Protein AF-A0A7C3K0G7-F1 (afdb_monomer)

Secondary structure (DSSP, 8-state):
-----S---SS--S-HHHHHHHHHHHIIIIIHHHHHHHHHHHHHHHHHT-SS-TT--HHHHHHHHHHHHHTS-------EEEEEEETTEEEEEEEETTEEE---GGGEEEEEEE-TT--EE--EEEEETTEEEEE-SS--SEEEEEEEEEEEEEETTEEESS-GGGSSSEEEEEEEEEEEEEESS--GGGGS--TT-SEEEEESS-GGG--TT-EEEEEEEETTEE--SPEEEETTTEEEEE--TTSEEEEEP-TT--EEEEEEEEE-SS-TT-SEEEEEEEEEE----

Nearest PDB structures (foldseek):
  3pdd-assembly1_A  TM=2.620E-01  e=1.311E-02  Acetivibrio thermocellus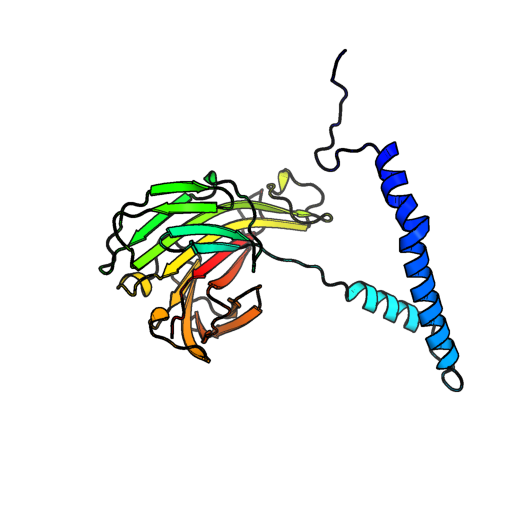 ATCC 27405
  2ens-assembly1_A  TM=5.595E-01  e=7.625E-01  Homo sapiens
  4aw4-assembly3_C  TM=4.163E-01  e=1.639E-01  Listeria monocytogenes EGD-e
  4ybh-assembly1_A  TM=3.565E-01  e=2.543E-01  Homo sapiens
  7pv8-assembly1_A  TM=3.695E-01  e=4.403E-01  Listeria monocytogenes EGD-e

Sequence (289 aa):
LHPDGPESSSYFPFPFQIAIPAVMIPHLTAVGLLEAAVTVFVLLLLFKSQHAITHLSKYTALTLMVILLMLLPSSLFAHDFWIEKMGSHFMVVYGHGSQRLEFDSSKLKMLKAFDLEGREMRVVSEKRAGGVLLKTEASPSLFFVAVDDGYWSKTIYGWRNLPKRKATRVVEAIRSYYYSKAILLWGDICQRPLSEAQLEIVPLENPIKMRPGEVLPVRVLYQGTPLSGVEVEAGDHEKVAVTDKEGIARVKLSKAHPVLSVKHKEPIRNDPDADFLATTSTLTFEVTK

Structure (mmCIF, N/CA/C/O backbone):
data_AF-A0A7C3K0G7-F1
#
_entry.id   AF-A0A7C3K0G7-F1
#
loop_
_atom_site.group_PDB
_atom_site.id
_atom_site.type_symbol
_atom_site.label_atom_id
_atom_site.label_alt_id
_atom_site.label_comp_id
_atom_site.label_asym_id
_atom_site.label_entity_id
_atom_site.label_seq_id
_atom_site.pdbx_PDB_ins_code
_atom_site.Cartn_x
_atom_site.Cartn_y
_atom_site.Cartn_z
_atom_site.occupancy
_atom_site.B_iso_or_equiv
_atom_site.auth_seq_id
_atom_site.auth_comp_id
_atom_site.auth_asym_id
_atom_site.auth_atom_id
_atom_site.pdbx_PDB_model_num
ATOM 1 N N . LEU A 1 1 ? 29.274 28.422 -28.918 1.00 34.84 1 LEU A N 1
ATOM 2 C CA . LEU A 1 1 ? 29.744 27.716 -30.130 1.00 34.84 1 LEU A CA 1
ATOM 3 C C . LEU A 1 1 ? 29.394 26.246 -29.944 1.00 34.84 1 LEU A C 1
ATOM 5 O O . LEU A 1 1 ? 29.892 25.651 -29.005 1.00 34.84 1 LEU A O 1
ATOM 9 N N . HIS A 1 2 ? 28.410 25.801 -30.727 1.00 29.50 2 HIS A N 1
ATOM 10 C CA . HIS A 1 2 ? 27.705 24.510 -30.788 1.00 29.50 2 HIS A CA 1
ATOM 11 C C . HIS A 1 2 ? 27.816 23.472 -29.645 1.00 29.50 2 HIS A C 1
ATOM 13 O O . HIS A 1 2 ? 28.872 22.872 -29.461 1.00 29.50 2 HIS A O 1
ATOM 19 N N . PRO A 1 3 ? 26.683 23.165 -28.978 1.00 43.91 3 PRO A N 1
ATOM 20 C CA . PRO A 1 3 ? 26.472 21.941 -28.220 1.00 43.91 3 PRO A CA 1
ATOM 21 C C . PRO A 1 3 ? 25.815 20.907 -29.142 1.00 43.91 3 PRO A C 1
ATOM 23 O O . PRO A 1 3 ? 24.658 21.087 -29.479 1.00 43.91 3 PRO A O 1
ATOM 26 N N . ASP A 1 4 ? 26.545 19.896 -29.607 1.00 55.59 4 ASP A N 1
ATOM 27 C CA . ASP A 1 4 ? 25.983 18.610 -30.053 1.00 55.59 4 ASP A CA 1
ATOM 28 C C . ASP A 1 4 ? 27.134 17.647 -30.385 1.00 55.59 4 ASP A C 1
ATOM 30 O O . ASP A 1 4 ? 27.886 17.835 -31.341 1.00 55.59 4 ASP A O 1
ATOM 34 N N . GLY A 1 5 ? 27.272 16.609 -29.562 1.00 35.62 5 GLY A N 1
ATOM 35 C CA . GLY A 1 5 ? 28.100 15.427 -29.786 1.00 35.62 5 GLY A CA 1
ATOM 36 C C . GLY A 1 5 ? 27.397 14.235 -29.120 1.00 35.62 5 GLY A C 1
ATOM 37 O O . GLY A 1 5 ? 26.824 14.416 -28.043 1.00 35.62 5 GLY A O 1
ATOM 38 N N . PRO A 1 6 ? 27.343 13.057 -29.765 1.00 49.59 6 PRO A N 1
ATOM 39 C CA . PRO A 1 6 ? 26.439 11.981 -29.381 1.00 49.59 6 PRO A CA 1
ATOM 40 C C . PRO A 1 6 ? 26.916 11.295 -28.096 1.00 49.59 6 PRO A C 1
ATOM 42 O O . PRO A 1 6 ? 28.114 11.176 -27.865 1.00 49.59 6 PRO A O 1
ATOM 45 N N . GLU A 1 7 ? 25.953 10.808 -27.311 1.00 48.38 7 GLU A N 1
ATOM 46 C CA . GLU A 1 7 ? 26.106 10.099 -26.028 1.00 48.38 7 GLU A CA 1
ATOM 47 C C . GLU A 1 7 ? 26.184 10.973 -24.764 1.00 48.38 7 GLU A C 1
ATOM 49 O O . GLU A 1 7 ? 27.082 10.847 -23.931 1.00 48.38 7 GLU A O 1
ATOM 54 N N . SER A 1 8 ? 25.149 11.779 -24.511 1.00 46.19 8 SER A N 1
ATOM 55 C CA . SER A 1 8 ? 24.786 12.065 -23.119 1.00 46.19 8 SER A CA 1
ATOM 56 C C . SER A 1 8 ? 24.230 10.780 -22.489 1.00 46.19 8 SER A C 1
ATOM 58 O O . SER A 1 8 ? 23.057 10.434 -22.631 1.00 46.19 8 SER A O 1
ATOM 60 N N . SER A 1 9 ? 25.097 10.011 -21.822 1.00 48.09 9 SER A N 1
ATOM 61 C CA . SER A 1 9 ? 24.667 8.832 -21.067 1.00 48.09 9 SER A CA 1
ATOM 62 C C . SER A 1 9 ? 23.622 9.264 -20.033 1.00 48.09 9 SER A C 1
ATOM 64 O O . SER A 1 9 ? 23.891 10.090 -19.161 1.00 48.09 9 SER A O 1
ATOM 66 N N . SER A 1 10 ? 22.418 8.694 -20.105 1.00 54.88 10 SER A N 1
ATOM 67 C CA . SER A 1 10 ? 21.333 8.963 -19.149 1.00 54.88 10 SER A CA 1
ATOM 68 C C . SER A 1 10 ? 21.600 8.384 -17.747 1.00 54.88 10 SER A C 1
ATOM 70 O O . SER A 1 10 ? 20.710 8.399 -16.902 1.00 54.88 10 SER A O 1
ATOM 72 N N . TYR A 1 11 ? 22.796 7.833 -17.504 1.00 56.09 11 TYR A N 1
ATOM 73 C CA . TYR A 1 11 ? 23.141 7.079 -16.297 1.00 56.09 11 TYR A CA 1
ATOM 74 C C . TYR A 1 11 ? 24.202 7.765 -15.431 1.00 56.09 11 TYR A C 1
ATOM 76 O O . TYR A 1 11 ? 24.065 7.774 -14.211 1.00 56.09 11 TYR A O 1
ATOM 84 N N . PHE A 1 12 ? 25.248 8.342 -16.031 1.00 60.00 12 PHE A N 1
ATOM 85 C CA . PHE A 1 12 ? 26.284 9.082 -15.307 1.00 60.00 12 PHE A CA 1
ATOM 86 C C . PHE A 1 12 ? 26.763 10.270 -16.155 1.00 60.00 12 PHE A C 1
ATOM 88 O O . PHE A 1 12 ? 27.171 10.054 -17.300 1.00 60.00 12 PHE A O 1
ATOM 95 N N . PRO A 1 13 ? 26.701 11.512 -15.637 1.00 74.50 13 PRO A N 1
ATOM 96 C CA . PRO A 1 13 ? 26.898 12.716 -16.445 1.00 74.50 13 PRO A CA 1
ATOM 97 C C . PRO A 1 13 ? 28.375 13.075 -16.674 1.00 74.50 13 PRO A C 1
ATOM 99 O O . PRO A 1 13 ? 28.655 14.057 -17.356 1.00 74.50 13 PRO A O 1
ATOM 102 N N . PHE A 1 14 ? 29.323 12.318 -16.105 1.00 76.56 14 PHE A N 1
ATOM 103 C CA . PHE A 1 14 ? 30.751 12.631 -16.184 1.00 76.56 14 PHE A CA 1
ATOM 104 C C . PHE A 1 14 ? 31.513 11.647 -17.088 1.00 76.56 14 PHE A C 1
ATOM 106 O O . PHE A 1 14 ? 31.354 10.433 -16.932 1.00 76.56 14 PHE A O 1
ATOM 113 N N . PRO A 1 15 ? 32.386 12.134 -17.991 1.00 80.12 15 PRO A N 1
ATOM 114 C CA . PRO A 1 15 ? 33.234 11.285 -18.825 1.00 80.12 15 PRO A CA 1
ATOM 115 C C . PRO A 1 15 ? 34.256 10.500 -17.986 1.00 80.12 15 PRO A C 1
ATOM 117 O O . PRO A 1 15 ? 34.615 10.902 -16.877 1.00 80.12 15 PRO A O 1
ATOM 120 N N . PHE A 1 16 ? 34.796 9.408 -18.542 1.00 76.56 16 PHE A N 1
ATOM 121 C CA . PHE A 1 16 ? 35.778 8.541 -17.865 1.00 76.56 16 PHE A CA 1
ATOM 122 C C . PHE A 1 16 ? 36.997 9.288 -17.315 1.00 76.56 16 PHE A C 1
ATOM 124 O O . PHE A 1 16 ? 37.517 8.929 -16.263 1.00 76.56 16 PHE A O 1
ATOM 131 N N . GLN A 1 17 ? 37.411 10.361 -17.987 1.00 81.12 17 GLN A N 1
ATOM 132 C CA . GLN A 1 17 ? 38.515 11.228 -17.565 1.00 81.12 17 GLN A CA 1
ATOM 133 C C . GLN A 1 17 ? 38.269 11.892 -16.198 1.00 81.12 17 GLN A C 1
ATOM 135 O O . GLN A 1 17 ? 39.225 12.220 -15.506 1.00 81.12 17 GLN A O 1
ATOM 140 N N . ILE A 1 18 ? 37.005 12.059 -15.797 1.00 76.38 18 ILE A N 1
ATOM 141 C CA . ILE A 1 18 ? 36.596 12.599 -14.492 1.00 76.38 18 ILE A CA 1
ATOM 142 C C . ILE A 1 18 ? 36.236 11.459 -13.534 1.00 76.38 18 ILE A C 1
ATOM 144 O O . ILE A 1 18 ? 36.654 11.464 -12.377 1.00 76.38 18 ILE A O 1
ATOM 148 N N . ALA A 1 19 ? 35.497 10.455 -14.017 1.00 80.38 19 ALA A N 1
ATOM 149 C CA . ALA A 1 19 ? 35.028 9.344 -13.192 1.00 80.38 19 ALA A CA 1
ATOM 150 C C . ALA A 1 19 ? 36.178 8.490 -12.633 1.00 80.38 19 ALA A C 1
ATOM 152 O O . ALA A 1 19 ? 36.159 8.125 -11.460 1.00 80.38 19 ALA A O 1
ATOM 153 N N . ILE A 1 20 ? 37.197 8.192 -13.450 1.00 80.88 20 ILE A N 1
ATOM 154 C CA . ILE A 1 20 ? 38.303 7.318 -13.045 1.00 80.88 20 ILE A CA 1
ATOM 155 C C . ILE A 1 20 ? 39.119 7.956 -11.912 1.00 80.88 20 ILE A C 1
ATOM 157 O O . ILE A 1 20 ? 39.243 7.309 -10.875 1.00 80.88 20 ILE A O 1
ATOM 161 N N . PRO A 1 21 ? 39.618 9.205 -12.005 1.00 79.19 21 PRO A N 1
ATOM 162 C CA . PRO A 1 21 ? 40.308 9.827 -10.876 1.00 79.19 21 PRO A CA 1
ATOM 163 C C . PRO A 1 21 ? 39.415 9.978 -9.638 1.00 79.19 21 PRO A C 1
ATOM 165 O O . PRO A 1 21 ? 39.869 9.702 -8.530 1.00 79.19 21 PRO A O 1
ATOM 168 N N . ALA A 1 22 ? 38.142 10.356 -9.816 1.00 71.50 22 ALA A N 1
ATOM 169 C CA . ALA A 1 22 ? 37.204 10.552 -8.709 1.00 71.50 22 ALA A CA 1
ATOM 170 C C . ALA A 1 22 ? 36.924 9.264 -7.917 1.00 71.50 22 ALA A C 1
ATOM 172 O O . ALA A 1 22 ? 36.715 9.327 -6.709 1.00 71.50 22 ALA A O 1
ATOM 173 N N . VAL A 1 23 ? 36.951 8.100 -8.574 1.00 79.88 23 VAL A N 1
ATOM 174 C CA . VAL A 1 23 ? 36.819 6.798 -7.907 1.00 79.88 23 VAL A CA 1
ATOM 175 C C . VAL A 1 23 ? 38.174 6.304 -7.399 1.00 79.88 23 VAL A C 1
ATOM 177 O O . VAL A 1 23 ? 38.280 5.884 -6.250 1.00 79.88 23 VAL A O 1
ATOM 180 N N . MET A 1 24 ? 39.227 6.374 -8.212 1.00 80.06 24 MET A N 1
ATOM 181 C CA . MET A 1 24 ? 40.519 5.764 -7.887 1.00 80.06 24 MET A CA 1
ATOM 182 C C . MET A 1 24 ? 41.279 6.504 -6.786 1.00 80.06 24 MET A C 1
ATOM 184 O O . MET A 1 24 ? 41.920 5.850 -5.973 1.00 80.06 24 MET A O 1
ATOM 188 N N . ILE A 1 25 ? 41.207 7.837 -6.704 1.00 74.38 25 ILE A N 1
ATOM 189 C CA . ILE A 1 25 ? 41.953 8.603 -5.691 1.00 74.38 25 ILE A CA 1
ATOM 190 C C . ILE A 1 25 ? 41.480 8.261 -4.266 1.00 74.38 25 ILE A C 1
ATOM 192 O O . ILE A 1 25 ? 42.334 7.914 -3.449 1.00 74.38 25 ILE A O 1
ATOM 196 N N . PRO A 1 26 ? 40.171 8.265 -3.933 1.00 69.50 26 PRO A N 1
ATOM 197 C CA . PRO A 1 26 ? 39.706 7.814 -2.618 1.00 69.50 26 PRO A CA 1
ATOM 198 C C . PRO A 1 26 ? 40.063 6.355 -2.302 1.00 69.50 26 PRO A C 1
ATOM 200 O O . PRO A 1 26 ? 40.413 6.053 -1.161 1.00 69.50 26 PRO A O 1
ATOM 203 N N . HIS A 1 27 ? 40.018 5.458 -3.297 1.00 67.88 27 HIS A N 1
ATOM 204 C CA . HIS A 1 27 ? 40.346 4.036 -3.120 1.00 67.88 27 HIS A CA 1
ATOM 205 C C . HIS A 1 27 ? 41.843 3.783 -2.938 1.00 67.88 27 HIS A C 1
ATOM 207 O O . HIS A 1 27 ? 42.219 2.939 -2.137 1.00 67.88 27 HIS A O 1
ATOM 213 N N . LEU A 1 28 ? 42.708 4.549 -3.600 1.00 69.50 28 LEU A N 1
ATOM 214 C CA . LEU A 1 28 ? 44.162 4.458 -3.439 1.00 69.50 28 LEU A CA 1
ATOM 215 C C . LEU A 1 28 ? 44.687 5.221 -2.214 1.00 69.50 28 LEU A C 1
ATOM 217 O O . LEU A 1 28 ? 45.868 5.116 -1.895 1.00 69.50 28 LEU A O 1
ATOM 221 N N . THR A 1 29 ? 43.835 5.994 -1.536 1.00 76.19 29 THR A N 1
ATOM 222 C CA . THR A 1 29 ? 44.200 6.764 -0.342 1.00 76.19 29 THR A CA 1
ATOM 223 C C . THR A 1 29 ? 43.422 6.278 0.876 1.00 76.19 29 THR A C 1
ATOM 225 O O . THR A 1 29 ? 43.853 5.338 1.532 1.00 76.19 29 THR A O 1
ATOM 228 N N . ALA A 1 30 ? 42.279 6.884 1.192 1.00 66.75 30 ALA A N 1
ATOM 229 C CA . ALA A 1 30 ? 41.568 6.679 2.451 1.00 66.75 30 ALA A CA 1
ATOM 230 C C . ALA A 1 30 ? 40.882 5.308 2.553 1.00 66.75 30 ALA A C 1
ATOM 232 O O . ALA A 1 30 ? 41.026 4.629 3.568 1.00 66.75 30 ALA A O 1
ATOM 233 N N . VAL A 1 31 ? 40.153 4.889 1.513 1.00 72.25 31 VAL A N 1
ATOM 234 C CA . VAL A 1 31 ? 39.394 3.627 1.542 1.00 72.25 31 VAL A CA 1
ATOM 235 C C . VAL A 1 31 ? 40.349 2.434 1.490 1.00 72.25 31 VAL A C 1
ATOM 237 O O . VAL A 1 31 ? 40.216 1.526 2.303 1.00 72.25 31 VAL A O 1
ATOM 240 N N . GLY A 1 32 ? 41.373 2.477 0.633 1.00 71.12 32 GLY A N 1
ATOM 241 C CA . GLY A 1 32 ? 42.398 1.432 0.574 1.00 71.12 32 GLY A CA 1
ATOM 242 C C . GLY A 1 32 ? 43.248 1.343 1.842 1.00 71.12 32 GLY A C 1
ATOM 243 O O . GLY A 1 32 ? 43.581 0.241 2.269 1.00 71.12 32 GLY A O 1
ATOM 244 N N . LEU A 1 33 ? 43.559 2.470 2.502 1.00 69.62 33 LEU A N 1
ATOM 245 C CA . LEU A 1 33 ? 44.230 2.456 3.811 1.00 69.62 33 LEU A CA 1
ATOM 246 C C . LEU A 1 33 ? 43.360 1.822 4.893 1.00 69.62 33 LEU A C 1
ATOM 248 O O . LEU A 1 33 ? 43.868 1.039 5.693 1.00 69.62 33 LEU A O 1
ATOM 252 N N . LEU A 1 34 ? 42.066 2.144 4.922 1.00 71.94 34 LEU A N 1
ATOM 253 C CA . LEU A 1 34 ? 41.126 1.539 5.862 1.00 71.94 34 LEU A CA 1
ATOM 254 C C . LEU A 1 34 ? 41.012 0.029 5.624 1.00 71.94 34 LEU A C 1
ATOM 256 O O . LEU A 1 34 ? 41.096 -0.750 6.570 1.00 71.94 34 LEU A O 1
ATOM 260 N N . GLU A 1 35 ? 40.884 -0.389 4.366 1.00 72.62 35 GLU A N 1
ATOM 261 C CA . GLU A 1 35 ? 40.820 -1.796 3.973 1.00 72.62 35 GLU A CA 1
ATOM 262 C C . GLU A 1 35 ? 42.110 -2.549 4.340 1.00 72.62 35 GLU A C 1
ATOM 264 O O . GLU A 1 35 ? 42.059 -3.631 4.933 1.00 72.62 35 GLU A O 1
ATOM 269 N N . ALA A 1 36 ? 43.278 -1.946 4.098 1.00 68.06 36 ALA A N 1
ATOM 270 C CA . ALA A 1 36 ? 44.567 -2.491 4.512 1.00 68.06 36 ALA A CA 1
ATOM 271 C C . ALA A 1 36 ? 44.698 -2.570 6.042 1.00 68.06 36 ALA A C 1
ATOM 273 O O . ALA A 1 36 ? 45.177 -3.575 6.563 1.00 68.06 36 ALA A O 1
ATOM 274 N N . ALA A 1 37 ? 44.237 -1.557 6.780 1.00 68.06 37 ALA A N 1
ATOM 275 C CA . ALA A 1 37 ? 44.270 -1.541 8.241 1.00 68.06 37 ALA A CA 1
ATOM 276 C C . ALA A 1 37 ? 43.367 -2.623 8.847 1.00 68.06 37 ALA A C 1
ATOM 278 O O . ALA A 1 37 ? 43.791 -3.326 9.764 1.00 68.06 37 ALA A O 1
ATOM 279 N N . VAL A 1 38 ? 42.159 -2.810 8.306 1.00 75.81 38 VAL A N 1
ATOM 280 C CA . VAL A 1 38 ? 41.261 -3.911 8.689 1.00 75.81 38 VAL A CA 1
ATOM 281 C C . VAL A 1 38 ? 41.909 -5.256 8.364 1.00 75.81 38 VAL A C 1
ATOM 283 O O . VAL A 1 38 ? 41.920 -6.147 9.211 1.00 75.81 38 VAL A O 1
ATOM 286 N N . THR A 1 39 ? 42.527 -5.387 7.188 1.00 72.69 39 THR A N 1
ATOM 287 C CA . THR A 1 39 ? 43.249 -6.603 6.784 1.00 72.69 39 THR A CA 1
ATOM 288 C C . THR A 1 39 ? 44.384 -6.931 7.757 1.00 72.69 39 THR A C 1
ATOM 290 O O . THR A 1 39 ? 44.478 -8.055 8.245 1.00 72.69 39 THR A O 1
ATOM 293 N N . VAL A 1 40 ? 45.220 -5.949 8.104 1.00 67.75 40 VAL A N 1
ATOM 294 C CA . VAL A 1 40 ? 46.323 -6.113 9.063 1.00 67.75 40 VAL A CA 1
ATOM 295 C C . VAL A 1 40 ? 45.801 -6.417 10.467 1.00 67.75 40 VAL A C 1
ATOM 297 O O . VAL A 1 40 ? 46.337 -7.300 11.129 1.00 67.75 40 VAL A O 1
ATOM 300 N N . PHE A 1 41 ? 44.742 -5.748 10.922 1.00 71.44 41 PHE A N 1
ATOM 301 C CA . PHE A 1 41 ? 44.116 -6.012 12.219 1.00 71.44 41 PHE A CA 1
ATOM 302 C C . PHE A 1 41 ? 43.595 -7.451 12.318 1.00 71.44 41 PHE A C 1
ATOM 304 O O . PHE A 1 41 ? 43.856 -8.141 13.304 1.00 71.44 41 PHE A O 1
ATOM 311 N N . VAL A 1 42 ? 42.928 -7.937 11.269 1.00 69.25 42 VAL A N 1
ATOM 312 C CA . VAL A 1 42 ? 42.468 -9.327 11.178 1.00 69.25 42 VAL A CA 1
ATOM 313 C C . VAL A 1 42 ? 43.655 -10.292 11.168 1.00 69.25 42 VAL A C 1
ATOM 315 O O . VAL A 1 42 ? 43.646 -11.264 11.920 1.00 69.25 42 VAL A O 1
ATOM 318 N N . LEU A 1 43 ? 44.711 -10.013 10.395 1.00 63.06 43 LEU A N 1
ATOM 319 C CA . LEU A 1 43 ? 45.933 -10.825 10.394 1.00 63.06 43 LEU A CA 1
ATOM 320 C C . LEU A 1 43 ? 46.589 -10.873 11.782 1.00 63.06 43 LEU A C 1
ATOM 322 O O . LEU A 1 43 ? 46.981 -11.943 12.234 1.00 63.06 43 LEU A O 1
ATOM 326 N N . LEU A 1 44 ? 46.663 -9.748 12.494 1.00 64.06 44 LEU A N 1
ATOM 327 C CA . LEU A 1 44 ? 47.214 -9.681 13.850 1.00 64.06 44 LEU A CA 1
ATOM 328 C C . LEU A 1 44 ? 46.365 -10.454 14.865 1.00 64.06 44 LEU A C 1
ATOM 330 O O . LEU A 1 44 ? 46.927 -11.108 15.743 1.00 64.06 44 LEU A O 1
ATOM 334 N N . LEU A 1 45 ? 45.035 -10.429 14.744 1.00 62.41 45 LEU A N 1
ATOM 335 C CA . LEU A 1 45 ? 44.151 -11.271 15.555 1.00 62.41 45 LEU A CA 1
ATOM 336 C C . LEU A 1 45 ? 44.368 -12.760 15.267 1.00 62.41 45 LEU A C 1
ATOM 338 O O . LEU A 1 45 ? 44.442 -13.552 16.206 1.00 62.41 45 LEU A O 1
ATOM 342 N N . LEU A 1 46 ? 44.540 -13.134 13.996 1.00 55.09 46 LEU A N 1
ATOM 343 C CA . LEU A 1 46 ? 44.865 -14.505 13.599 1.00 55.09 46 LEU A CA 1
ATOM 344 C C . LEU A 1 46 ? 46.221 -14.953 14.165 1.00 55.09 46 LEU A C 1
ATOM 346 O O . LEU A 1 46 ? 46.306 -16.036 14.738 1.00 55.09 46 LEU A O 1
ATOM 350 N N . PHE A 1 47 ? 47.254 -14.108 14.090 1.00 59.00 47 PHE A N 1
ATOM 351 C CA . PHE A 1 47 ? 48.579 -14.411 14.641 1.00 59.00 47 PHE A CA 1
ATOM 352 C C . PHE A 1 47 ? 48.579 -14.483 16.173 1.00 59.00 47 PHE A C 1
ATOM 354 O O . PHE A 1 47 ? 49.167 -15.396 16.747 1.00 59.00 47 PHE A O 1
ATOM 361 N N . LYS A 1 48 ? 47.881 -13.568 16.858 1.00 58.00 48 LYS A N 1
ATOM 362 C CA . LYS A 1 48 ? 47.769 -13.559 18.328 1.00 58.00 48 LYS A CA 1
ATOM 363 C C . LYS A 1 48 ? 46.935 -14.731 18.861 1.00 58.00 48 LYS A C 1
ATOM 365 O O . LYS A 1 48 ? 47.156 -15.183 19.980 1.00 58.00 48 LYS A O 1
ATOM 370 N N . SER A 1 49 ? 46.002 -15.241 18.060 1.00 55.28 49 SER A N 1
ATOM 371 C CA . SER A 1 49 ? 45.185 -16.422 18.361 1.00 55.28 49 SER A CA 1
ATOM 372 C C . SER A 1 49 ? 45.933 -17.754 18.166 1.00 55.28 49 SER A C 1
ATOM 374 O O . SER A 1 49 ? 45.378 -18.809 18.485 1.00 55.28 49 SER A O 1
ATOM 376 N N . GLN A 1 50 ? 47.167 -17.752 17.647 1.00 52.25 50 GLN A N 1
ATOM 377 C CA . GLN A 1 50 ? 47.905 -18.968 17.303 1.00 52.25 50 GLN A CA 1
ATOM 378 C C . GLN A 1 50 ? 49.113 -19.218 18.215 1.00 52.25 50 GLN A C 1
ATOM 380 O O . GLN A 1 50 ? 50.256 -18.967 17.852 1.00 52.25 50 GLN A O 1
ATOM 385 N N . HIS A 1 51 ? 48.854 -19.869 19.352 1.00 52.75 51 HIS A N 1
ATOM 386 C CA . HIS A 1 51 ? 49.775 -20.891 19.869 1.00 52.75 51 HIS A CA 1
ATOM 387 C C . HIS A 1 51 ? 49.211 -22.325 19.769 1.00 52.75 51 HIS A C 1
ATOM 389 O O . HIS A 1 51 ? 49.901 -23.258 20.162 1.00 52.75 51 HIS A O 1
ATOM 395 N N . ALA A 1 52 ? 48.005 -22.544 19.214 1.00 50.62 52 ALA A N 1
ATOM 396 C CA . ALA A 1 52 ? 47.400 -23.888 19.212 1.00 50.62 52 ALA A CA 1
ATOM 397 C C . ALA A 1 52 ? 46.463 -24.257 18.038 1.00 50.62 52 ALA A C 1
ATOM 399 O O . ALA A 1 52 ? 45.758 -25.255 18.143 1.00 50.62 52 ALA A O 1
ATOM 400 N N . ILE A 1 53 ? 46.418 -23.524 16.915 1.00 48.47 53 ILE A N 1
ATOM 401 C CA . ILE A 1 53 ? 45.503 -23.880 15.804 1.00 48.47 53 ILE A CA 1
ATOM 402 C C . ILE A 1 53 ? 46.251 -23.980 14.471 1.00 48.47 53 ILE A C 1
ATOM 404 O O . ILE A 1 53 ? 46.108 -23.154 13.571 1.00 48.47 53 ILE A O 1
ATOM 408 N N . THR A 1 54 ? 47.050 -25.035 14.334 1.00 49.06 54 THR A N 1
ATOM 409 C CA . THR A 1 54 ? 47.528 -25.546 13.045 1.00 49.06 54 THR A CA 1
ATOM 410 C C . THR A 1 54 ? 46.465 -26.478 12.465 1.00 49.06 54 THR A C 1
ATOM 412 O O . THR A 1 54 ? 46.538 -27.667 12.728 1.00 49.06 54 THR A O 1
ATOM 415 N N . HIS A 1 55 ? 45.451 -25.961 11.755 1.00 51.47 55 HIS A N 1
ATOM 416 C CA . HIS A 1 55 ? 44.697 -26.706 10.714 1.00 51.47 55 HIS A CA 1
ATOM 417 C C . HIS A 1 55 ? 43.589 -25.902 9.995 1.00 51.47 55 HIS A C 1
ATOM 419 O O . HIS A 1 55 ? 42.707 -26.490 9.368 1.00 51.47 55 HIS A O 1
ATOM 425 N N . LEU A 1 56 ? 43.612 -24.564 10.000 1.00 52.28 56 LEU A N 1
ATOM 426 C CA . LEU A 1 56 ? 42.671 -23.803 9.170 1.00 52.28 56 LEU A CA 1
ATOM 427 C C . LEU A 1 56 ? 43.172 -23.789 7.712 1.00 52.28 56 LEU A C 1
ATOM 429 O O . LEU A 1 56 ? 44.071 -23.035 7.348 1.00 52.28 56 LEU A O 1
ATOM 433 N N . SER A 1 57 ? 42.643 -24.694 6.885 1.00 59.00 57 SER A N 1
ATOM 434 C CA . SER A 1 57 ? 42.991 -24.819 5.462 1.00 59.00 57 SER A CA 1
ATOM 435 C C . SER A 1 57 ? 42.739 -23.511 4.687 1.00 59.00 57 SER A C 1
ATOM 437 O O . SER A 1 57 ? 41.869 -22.715 5.048 1.00 59.00 57 SER A O 1
ATOM 439 N N . LYS A 1 58 ? 43.442 -23.291 3.567 1.00 53.34 58 LYS A N 1
ATOM 440 C CA . LYS A 1 58 ? 43.195 -22.136 2.673 1.00 53.34 58 LYS A CA 1
ATOM 441 C C . LYS A 1 58 ? 41.721 -22.030 2.240 1.00 53.34 58 LYS A C 1
ATOM 443 O O . LYS A 1 58 ? 41.228 -20.930 2.008 1.00 53.34 58 LYS A O 1
ATOM 448 N N . TYR A 1 59 ? 41.010 -23.159 2.207 1.00 57.31 59 TYR A N 1
ATOM 449 C CA . TYR A 1 59 ? 39.584 -23.226 1.905 1.00 57.31 59 TYR A CA 1
ATOM 450 C C . TYR A 1 59 ? 38.730 -22.569 2.987 1.00 57.31 59 TYR A C 1
ATOM 452 O O . TYR A 1 59 ? 37.850 -21.798 2.651 1.00 57.31 59 TYR A O 1
ATOM 460 N N . THR A 1 60 ? 39.031 -22.762 4.273 1.00 62.19 60 THR A N 1
ATOM 461 C CA . THR A 1 60 ? 38.266 -22.157 5.380 1.00 62.19 60 THR A CA 1
ATOM 462 C C . THR A 1 60 ? 38.316 -20.625 5.398 1.00 62.19 60 THR A C 1
ATOM 464 O O . THR A 1 60 ? 37.300 -19.998 5.683 1.00 62.19 60 THR A O 1
ATOM 467 N N . ALA A 1 61 ? 39.450 -20.011 5.039 1.00 56.88 61 ALA A N 1
ATOM 468 C CA . ALA A 1 61 ? 39.561 -18.553 4.912 1.00 56.88 61 ALA A CA 1
ATOM 469 C C . ALA A 1 61 ? 38.776 -18.016 3.700 1.00 56.88 61 ALA A C 1
ATOM 471 O O . ALA A 1 61 ? 38.101 -16.994 3.806 1.00 56.88 61 ALA A O 1
ATOM 472 N N . LEU A 1 62 ? 38.807 -18.740 2.574 1.00 64.06 62 LEU A N 1
ATOM 473 C CA . LEU A 1 62 ? 38.006 -18.421 1.391 1.00 64.06 62 LEU A CA 1
ATOM 474 C C . LEU A 1 62 ? 36.504 -18.550 1.685 1.00 64.06 62 LEU A C 1
ATOM 476 O O . LEU A 1 62 ? 35.736 -17.668 1.314 1.00 64.06 62 LEU A O 1
ATOM 480 N N . THR A 1 63 ? 36.088 -19.595 2.408 1.00 70.31 63 THR A N 1
ATOM 481 C CA . THR A 1 63 ? 34.697 -19.775 2.841 1.00 70.31 63 THR A CA 1
ATOM 482 C C . THR A 1 63 ? 34.253 -18.625 3.744 1.00 70.31 63 THR A C 1
ATOM 484 O O . THR A 1 63 ? 33.187 -18.067 3.520 1.00 70.31 63 THR A O 1
ATOM 487 N N . LEU A 1 64 ? 35.071 -18.217 4.721 1.00 68.12 64 LEU A N 1
ATOM 488 C CA . LEU A 1 64 ? 34.768 -17.085 5.608 1.00 68.12 64 LEU A CA 1
ATOM 489 C C . LEU A 1 64 ? 34.667 -15.752 4.854 1.00 68.12 64 LEU A C 1
ATOM 491 O O . LEU A 1 64 ? 33.773 -14.965 5.146 1.00 68.12 64 LEU A O 1
ATOM 495 N N . MET A 1 65 ? 35.526 -15.520 3.858 1.00 67.56 65 MET A N 1
ATOM 496 C CA . MET A 1 65 ? 35.463 -14.336 2.995 1.00 67.56 65 MET A CA 1
ATOM 497 C C . MET A 1 65 ? 34.185 -14.322 2.146 1.00 67.56 65 MET A C 1
ATOM 499 O O . MET A 1 65 ? 33.510 -13.299 2.075 1.00 67.56 65 MET A O 1
ATOM 503 N N . VAL A 1 66 ? 33.810 -15.462 1.554 1.00 74.56 66 VAL A N 1
ATOM 504 C CA . VAL A 1 66 ? 32.547 -15.611 0.809 1.00 74.56 66 VAL A CA 1
ATOM 505 C C . VAL A 1 66 ? 31.342 -15.400 1.730 1.00 74.56 66 VAL A C 1
ATOM 507 O O . VAL A 1 66 ? 30.415 -14.689 1.354 1.00 74.56 66 VAL A O 1
ATOM 510 N N . ILE A 1 67 ? 31.372 -15.941 2.952 1.00 73.38 67 ILE A N 1
ATOM 511 C CA . ILE A 1 67 ? 30.323 -15.730 3.960 1.00 73.38 67 ILE A CA 1
ATOM 512 C C . ILE A 1 67 ? 30.223 -14.242 4.335 1.00 73.38 67 ILE A C 1
ATOM 514 O O . ILE A 1 67 ? 29.119 -13.710 4.398 1.00 73.38 67 ILE A O 1
ATOM 518 N N . LEU A 1 68 ? 31.349 -13.545 4.520 1.00 65.75 68 LEU A N 1
ATOM 519 C CA . LEU A 1 68 ? 31.375 -12.118 4.862 1.00 65.75 68 LEU A CA 1
ATOM 520 C C . LEU A 1 68 ? 30.860 -11.225 3.717 1.00 65.75 68 LEU A C 1
ATOM 522 O O . LEU A 1 68 ? 30.126 -10.274 3.968 1.00 65.75 68 LEU A O 1
ATOM 526 N N . LEU A 1 69 ? 31.171 -11.563 2.461 1.00 62.16 69 LEU A N 1
ATOM 527 C CA . LEU A 1 69 ? 30.618 -10.899 1.271 1.00 62.16 69 LEU A CA 1
ATOM 528 C C . LEU A 1 69 ? 29.118 -11.180 1.073 1.00 62.16 69 LEU A C 1
ATOM 530 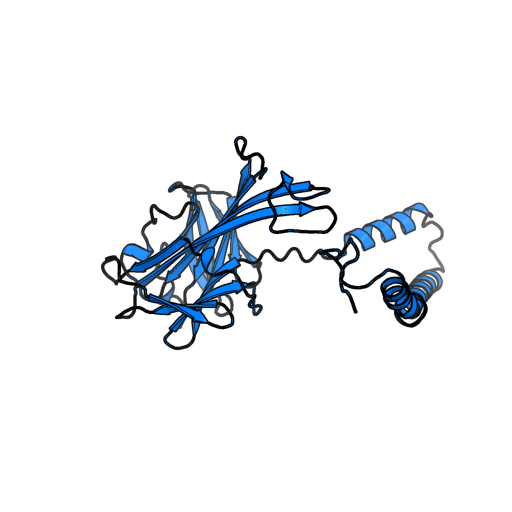O O . LEU A 1 69 ? 28.412 -10.335 0.528 1.00 62.16 69 LEU A O 1
ATOM 534 N N . MET A 1 70 ? 28.616 -12.326 1.547 1.00 56.75 70 MET A N 1
ATOM 535 C CA . MET A 1 70 ? 27.179 -12.635 1.575 1.00 56.75 70 MET A CA 1
ATOM 536 C C . MET A 1 70 ? 26.425 -11.995 2.750 1.00 56.75 70 MET A C 1
ATOM 538 O O . MET A 1 70 ? 25.198 -11.983 2.739 1.00 56.75 70 MET A O 1
ATOM 542 N N . LEU A 1 71 ? 27.134 -11.437 3.736 1.00 51.09 71 LEU A N 1
ATOM 543 C CA . LEU A 1 71 ? 26.556 -10.731 4.885 1.00 51.09 71 LEU A CA 1
ATOM 544 C C . LEU A 1 71 ? 26.367 -9.225 4.644 1.00 51.09 71 LEU A C 1
ATOM 546 O O . LEU A 1 71 ? 25.922 -8.526 5.553 1.00 51.09 71 LEU A O 1
ATOM 550 N N . LEU A 1 72 ? 26.678 -8.705 3.449 1.00 45.72 72 LEU A N 1
ATOM 551 C CA . LEU A 1 72 ? 26.350 -7.323 3.096 1.00 45.72 72 LEU A CA 1
ATOM 552 C C . LEU A 1 72 ? 24.821 -7.172 3.048 1.00 45.72 72 LEU A C 1
ATOM 554 O O . LEU A 1 72 ? 24.186 -7.794 2.191 1.00 45.72 72 LEU A O 1
ATOM 558 N N . PRO A 1 73 ? 24.204 -6.357 3.924 1.00 44.06 73 PRO A N 1
ATOM 559 C CA . PRO A 1 73 ? 22.779 -6.105 3.840 1.00 44.06 73 PRO A CA 1
ATOM 560 C C . PRO A 1 73 ? 22.514 -5.349 2.538 1.00 44.06 73 PRO A C 1
ATOM 562 O O . PRO A 1 73 ? 22.837 -4.169 2.398 1.00 44.06 73 PRO A O 1
ATOM 565 N N . SER A 1 74 ? 21.934 -6.028 1.550 1.00 43.34 74 SER A N 1
ATOM 566 C CA . SER A 1 74 ? 21.309 -5.341 0.432 1.00 43.34 74 SER A CA 1
ATOM 567 C C . SER A 1 74 ? 20.057 -4.672 0.979 1.00 43.34 74 SER A C 1
ATOM 569 O O . SER A 1 74 ? 19.039 -5.335 1.178 1.00 43.34 74 SER A O 1
ATOM 571 N N . SER A 1 75 ? 20.144 -3.373 1.246 1.00 39.22 75 SER A N 1
ATOM 572 C CA . SER A 1 75 ? 18.993 -2.524 1.530 1.00 39.22 75 SER A CA 1
ATOM 573 C C . SER A 1 75 ? 18.053 -2.527 0.321 1.00 39.22 75 SER A C 1
ATOM 575 O O . SER A 1 75 ? 18.149 -1.696 -0.579 1.00 39.22 75 SER A O 1
ATOM 577 N N . LEU A 1 76 ? 17.177 -3.525 0.263 1.00 51.28 76 LEU A N 1
ATOM 578 C CA . LEU A 1 76 ? 16.055 -3.630 -0.661 1.00 51.28 76 LEU A CA 1
ATOM 579 C C . LEU A 1 76 ? 14.855 -2.953 0.003 1.00 51.28 76 LEU A C 1
ATOM 581 O O . LEU A 1 76 ? 13.886 -3.613 0.362 1.00 51.28 76 LEU A O 1
ATOM 585 N N . PHE A 1 77 ? 14.936 -1.640 0.216 1.00 52.31 77 PHE A N 1
ATOM 586 C CA . PHE A 1 77 ? 13.783 -0.904 0.724 1.00 52.31 77 PHE A CA 1
ATOM 587 C C . PHE A 1 77 ? 12.801 -0.702 -0.428 1.00 52.31 77 PHE A C 1
ATOM 589 O O . PHE A 1 77 ? 13.099 -0.014 -1.406 1.00 52.31 77 PHE A O 1
ATOM 596 N N . ALA A 1 78 ? 11.667 -1.392 -0.347 1.00 71.06 78 ALA A N 1
ATOM 597 C CA . ALA A 1 78 ? 10.548 -1.198 -1.251 1.00 71.06 78 ALA A CA 1
ATOM 598 C C . ALA A 1 78 ? 9.722 -0.029 -0.719 1.00 71.06 78 ALA A C 1
ATOM 600 O O . ALA A 1 78 ? 9.143 -0.134 0.353 1.00 71.06 78 ALA A O 1
ATOM 601 N N . HIS A 1 79 ? 9.689 1.079 -1.451 1.00 90.00 79 HIS A N 1
ATOM 602 C CA . HIS A 1 79 ? 8.862 2.223 -1.090 1.00 90.00 79 HIS A CA 1
ATOM 603 C C . HIS A 1 79 ? 7.373 1.895 -1.215 1.00 90.00 79 HIS A C 1
ATOM 605 O O . HIS A 1 79 ? 6.946 1.213 -2.153 1.00 90.00 79 HIS A O 1
ATOM 611 N N . ASP A 1 80 ? 6.590 2.460 -0.303 1.00 93.81 80 ASP A N 1
ATOM 612 C CA . ASP A 1 80 ? 5.141 2.346 -0.275 1.00 93.81 80 ASP A CA 1
ATOM 613 C C . ASP A 1 80 ? 4.479 3.700 -0.542 1.00 93.81 80 ASP A C 1
ATOM 615 O O . ASP A 1 80 ? 5.060 4.766 -0.319 1.00 93.81 80 ASP A O 1
ATOM 619 N N . PHE A 1 81 ? 3.231 3.649 -1.005 1.00 96.50 81 PHE A N 1
ATOM 620 C CA . PHE A 1 81 ? 2.318 4.784 -0.955 1.00 96.50 81 PHE A CA 1
ATOM 621 C C . PHE A 1 81 ? 1.442 4.659 0.285 1.00 96.50 81 PHE A C 1
ATOM 623 O O . PHE A 1 81 ? 0.876 3.595 0.547 1.00 96.50 81 PHE A O 1
ATOM 630 N N . TRP A 1 82 ? 1.292 5.740 1.041 1.00 95.88 82 TRP A N 1
ATOM 631 C CA . TRP A 1 82 ? 0.314 5.818 2.123 1.00 95.88 82 TRP A CA 1
ATOM 632 C C . TRP A 1 82 ? -0.222 7.233 2.254 1.00 95.88 82 TRP A C 1
ATOM 634 O O . TRP A 1 82 ? 0.226 8.171 1.594 1.00 95.88 82 TRP A O 1
ATOM 644 N N . ILE A 1 83 ? -1.235 7.370 3.097 1.00 95.62 83 ILE A N 1
ATOM 645 C CA . ILE A 1 83 ? -1.866 8.647 3.387 1.00 95.62 83 ILE A CA 1
ATOM 646 C C . ILE A 1 83 ? -1.446 9.026 4.798 1.00 95.62 83 ILE A C 1
ATOM 648 O O . ILE A 1 83 ? -1.685 8.271 5.740 1.00 95.62 83 ILE A O 1
ATOM 652 N N . GLU A 1 84 ? -0.803 10.175 4.935 1.00 90.62 84 GLU A N 1
ATOM 653 C CA . GLU A 1 84 ? -0.296 10.705 6.194 1.00 90.62 84 GLU A CA 1
ATOM 654 C C . GLU A 1 84 ? -1.138 11.901 6.640 1.00 90.62 84 GLU A C 1
ATOM 656 O O . GLU A 1 84 ? -1.562 12.726 5.825 1.00 90.62 84 GLU A O 1
ATOM 661 N N . LYS A 1 85 ? -1.381 12.006 7.948 1.00 87.06 85 LYS A N 1
ATOM 662 C CA . LYS A 1 85 ? -2.013 13.181 8.546 1.00 87.06 85 LYS A CA 1
ATOM 663 C C . LYS A 1 85 ? -0.952 14.242 8.826 1.00 87.06 85 LYS A C 1
ATOM 665 O O . LYS A 1 85 ? 0.018 13.993 9.532 1.00 87.06 85 LYS A O 1
ATOM 670 N N . MET A 1 86 ? -1.173 15.450 8.324 1.00 81.69 86 MET A N 1
ATOM 671 C CA . MET A 1 86 ? -0.318 16.618 8.528 1.00 81.69 86 MET A CA 1
ATOM 672 C C . MET A 1 86 ? -1.138 17.734 9.183 1.00 81.69 86 MET A C 1
ATOM 674 O O . MET A 1 86 ? -1.736 18.586 8.518 1.00 81.69 86 MET A O 1
ATOM 678 N N . GLY A 1 87 ? -1.216 17.701 10.516 1.00 78.12 87 GLY A N 1
ATOM 679 C CA . GLY A 1 87 ? -2.089 18.591 11.282 1.00 78.12 87 GLY A CA 1
ATOM 680 C C . GLY A 1 87 ? -3.566 18.309 10.986 1.00 78.12 87 GLY A C 1
ATOM 681 O O . GLY A 1 87 ? -4.068 17.233 11.304 1.00 78.12 87 GLY A O 1
ATOM 682 N N . SER A 1 88 ? -4.262 19.273 10.379 1.00 76.19 88 SER A N 1
ATOM 683 C CA . SER A 1 88 ? -5.661 19.140 9.940 1.00 76.19 88 SER A CA 1
ATOM 684 C C . SER A 1 88 ? -5.821 18.636 8.501 1.00 76.19 88 SER A C 1
ATOM 686 O O . SER A 1 88 ? -6.946 18.533 8.019 1.00 76.19 88 SER A O 1
ATOM 688 N N . HIS A 1 89 ? -4.721 18.386 7.792 1.00 84.94 89 HIS A N 1
ATOM 689 C CA . HIS A 1 89 ? -4.736 17.980 6.391 1.00 84.94 89 HIS A CA 1
ATOM 690 C C . HIS A 1 89 ? -4.249 16.543 6.221 1.00 84.94 89 HIS A C 1
ATOM 692 O O . HIS A 1 89 ? -3.606 15.987 7.109 1.00 84.94 89 HIS A O 1
ATOM 698 N N . PHE A 1 90 ? -4.516 15.965 5.053 1.00 92.06 90 PHE A N 1
ATOM 699 C CA . PHE A 1 90 ? -4.072 14.624 4.688 1.00 92.06 90 PHE A CA 1
ATOM 700 C C . PHE A 1 90 ? -3.303 14.681 3.380 1.00 92.06 90 PHE A C 1
ATOM 702 O O . PHE A 1 90 ? -3.661 15.448 2.488 1.00 92.06 90 PHE A O 1
ATOM 709 N N . 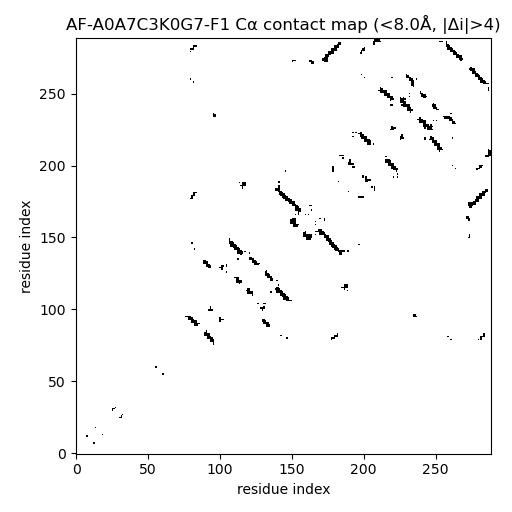MET A 1 91 ? -2.243 13.893 3.266 1.00 94.75 91 MET A N 1
ATOM 710 C CA . MET A 1 91 ? -1.377 13.894 2.096 1.00 94.75 91 MET A CA 1
ATOM 711 C C . MET A 1 91 ? -1.069 12.468 1.666 1.00 94.75 91 MET A C 1
ATOM 713 O O . MET A 1 91 ? -0.715 11.636 2.495 1.00 94.75 91 MET A O 1
ATOM 717 N N . VAL A 1 92 ? -1.180 12.196 0.368 1.00 97.31 92 VAL A N 1
ATOM 718 C CA . VAL A 1 92 ? -0.615 10.985 -0.230 1.00 97.31 92 VAL A CA 1
ATOM 719 C C . VAL A 1 92 ? 0.885 11.184 -0.356 1.00 97.31 92 VAL A C 1
ATOM 721 O O . VAL A 1 92 ? 1.327 12.136 -1.007 1.00 97.31 92 VAL A O 1
ATOM 724 N N . VAL A 1 93 ? 1.650 10.288 0.251 1.00 95.81 93 VAL A N 1
ATOM 725 C CA . VAL A 1 93 ? 3.111 10.317 0.276 1.00 95.81 93 VAL A CA 1
ATOM 726 C C . VAL A 1 93 ? 3.680 9.016 -0.284 1.00 95.81 93 VAL A C 1
ATOM 728 O O . VAL A 1 93 ? 3.011 7.983 -0.278 1.00 95.81 93 VAL A O 1
ATOM 731 N N . TYR A 1 94 ? 4.915 9.089 -0.774 1.00 95.12 94 TYR A N 1
ATOM 732 C CA . TYR A 1 94 ? 5.683 7.957 -1.286 1.00 95.12 94 TYR A CA 1
ATOM 733 C C . TYR A 1 94 ? 7.021 7.889 -0.551 1.00 95.12 94 TYR A C 1
ATOM 735 O O . TYR A 1 94 ? 7.701 8.910 -0.405 1.00 95.12 94 TYR A O 1
ATOM 743 N N . GLY A 1 95 ? 7.401 6.719 -0.047 1.00 91.94 95 GLY A N 1
ATOM 744 C CA . GLY A 1 95 ? 8.554 6.626 0.845 1.00 91.94 95 GLY A CA 1
ATOM 745 C C . GLY A 1 95 ? 8.614 5.342 1.669 1.00 91.94 95 GLY A C 1
ATOM 746 O O . GLY A 1 95 ? 7.995 4.340 1.331 1.00 91.94 95 GLY A O 1
ATOM 747 N N . HIS A 1 96 ? 9.356 5.401 2.767 1.00 87.31 96 HIS A N 1
ATOM 748 C CA . HIS A 1 96 ? 9.338 4.420 3.853 1.00 87.31 96 HIS A CA 1
ATOM 749 C C . HIS A 1 96 ? 9.856 5.102 5.128 1.00 87.31 96 HIS A C 1
ATOM 751 O O . HIS A 1 96 ? 10.591 6.093 5.042 1.00 87.31 96 HIS A O 1
ATOM 757 N N . GLY A 1 97 ? 9.453 4.630 6.310 1.00 84.06 97 GLY A N 1
ATOM 758 C CA . GLY A 1 97 ? 9.860 5.232 7.584 1.00 84.06 97 GLY A CA 1
ATOM 759 C C . GLY A 1 97 ? 9.672 6.760 7.611 1.00 84.06 97 GLY A C 1
ATOM 760 O O . GLY A 1 97 ? 8.574 7.276 7.385 1.00 84.06 97 GLY A O 1
ATOM 761 N N . SER A 1 98 ? 10.753 7.507 7.855 1.00 84.12 98 SER A N 1
ATOM 762 C CA . SER A 1 98 ? 10.774 8.980 7.813 1.00 84.12 98 SER A CA 1
ATOM 763 C C . SER A 1 98 ? 11.123 9.573 6.440 1.00 84.12 98 SER A C 1
ATOM 765 O O . SER A 1 98 ? 11.023 10.785 6.253 1.00 84.12 98 SER A O 1
ATOM 767 N N . GLN A 1 99 ? 11.520 8.750 5.467 1.00 86.06 99 GLN A N 1
ATOM 768 C CA . GLN A 1 99 ? 11.865 9.206 4.126 1.00 86.06 99 GLN A CA 1
ATOM 769 C C . GLN A 1 99 ? 10.601 9.556 3.334 1.00 86.06 99 GLN A C 1
ATOM 771 O O . GLN A 1 99 ? 9.621 8.807 3.325 1.00 86.06 99 GLN A O 1
ATOM 776 N N . ARG A 1 100 ? 10.640 10.689 2.632 1.00 90.44 100 ARG A N 1
ATOM 777 C CA . ARG A 1 100 ? 9.621 11.110 1.665 1.00 90.44 100 ARG A CA 1
ATOM 778 C C . ARG A 1 100 ? 10.311 11.410 0.343 1.00 90.44 100 ARG A C 1
ATOM 780 O O . ARG A 1 100 ? 11.280 12.168 0.316 1.00 90.44 100 ARG A O 1
ATOM 787 N N . LEU A 1 101 ? 9.839 10.782 -0.726 1.00 91.00 101 LEU A N 1
ATOM 788 C CA . LEU A 1 101 ? 10.361 10.941 -2.076 1.00 91.00 101 LEU A CA 1
ATOM 789 C C . LEU A 1 101 ? 9.321 11.614 -2.969 1.00 91.00 101 LEU A C 1
ATOM 791 O O . LEU A 1 101 ? 8.115 11.435 -2.807 1.00 91.00 101 LEU A O 1
ATOM 795 N N . GLU A 1 102 ? 9.808 12.370 -3.947 1.00 92.06 102 GLU A N 1
ATOM 796 C CA . GLU A 1 102 ? 8.958 12.936 -4.989 1.00 92.06 102 GLU A CA 1
ATOM 797 C C . GLU A 1 102 ? 8.422 11.829 -5.905 1.00 92.06 102 GLU A C 1
ATOM 799 O O . GLU A 1 102 ? 9.130 10.880 -6.252 1.00 92.06 102 GLU A O 1
ATOM 804 N N . PHE A 1 103 ? 7.174 11.980 -6.344 1.00 93.38 103 PHE A N 1
ATOM 805 C CA . PHE A 1 103 ? 6.554 11.107 -7.335 1.00 93.38 103 PHE A CA 1
ATOM 806 C C . PHE A 1 103 ? 5.698 11.917 -8.314 1.00 93.38 103 PHE A C 1
ATOM 808 O O . PHE A 1 103 ? 5.264 13.038 -8.032 1.00 93.38 103 PHE A O 1
ATOM 815 N N . ASP A 1 104 ? 5.455 11.354 -9.497 1.00 93.12 104 ASP A N 1
ATOM 816 C CA . ASP A 1 104 ? 4.534 11.954 -10.458 1.00 93.12 104 ASP A CA 1
ATOM 817 C C . ASP A 1 104 ? 3.086 11.748 -9.995 1.00 93.12 104 ASP A C 1
ATOM 819 O O . ASP A 1 104 ? 2.589 10.622 -9.944 1.00 93.12 104 ASP A O 1
ATOM 823 N N . SER A 1 105 ? 2.384 12.843 -9.698 1.00 94.62 105 SER A N 1
ATOM 824 C CA . SER A 1 105 ? 0.981 12.819 -9.281 1.00 94.62 105 SER A CA 1
ATOM 825 C C . SER A 1 105 ? 0.051 12.206 -10.332 1.00 94.62 105 SER A C 1
ATOM 827 O O . SER A 1 105 ? -1.037 11.768 -9.976 1.00 94.62 105 SER A O 1
ATOM 829 N N . SER A 1 106 ? 0.466 12.123 -11.604 1.00 94.88 106 SER A N 1
ATOM 830 C CA . SER A 1 106 ? -0.296 11.435 -12.656 1.00 94.88 106 SER A CA 1
ATOM 831 C C . SER A 1 106 ? -0.457 9.925 -12.403 1.00 94.88 106 SER A C 1
ATOM 833 O O . SER A 1 106 ? -1.345 9.294 -12.986 1.00 94.88 106 SER A O 1
ATOM 835 N N . LYS A 1 107 ? 0.370 9.343 -11.519 1.00 95.94 107 LYS A N 1
ATOM 836 C CA . LYS A 1 107 ? 0.271 7.948 -11.059 1.00 95.94 107 LYS A CA 1
ATOM 837 C C . LYS A 1 107 ? -0.963 7.700 -10.191 1.00 95.94 107 LYS A C 1
ATOM 839 O O . LYS A 1 107 ? -1.446 6.572 -10.137 1.00 95.94 107 LYS A O 1
ATOM 844 N N . LEU A 1 108 ? -1.508 8.736 -9.551 1.00 97.44 108 LEU A N 1
ATOM 845 C CA . LEU A 1 108 ? -2.758 8.643 -8.797 1.00 97.44 108 LEU A CA 1
ATOM 846 C C . LEU A 1 108 ? -3.918 8.506 -9.782 1.00 97.44 108 LEU A C 1
ATOM 848 O O . LEU A 1 108 ? -4.255 9.452 -10.493 1.00 97.44 108 LEU A O 1
ATOM 852 N N . LYS A 1 109 ? -4.516 7.316 -9.851 1.00 97.88 109 LYS A N 1
ATOM 853 C CA . LYS A 1 109 ? -5.617 7.032 -10.784 1.00 97.88 109 LYS A CA 1
ATOM 854 C C . LYS A 1 109 ? -6.983 7.208 -10.151 1.00 97.88 109 LYS A C 1
ATOM 856 O O . LYS A 1 109 ? -7.955 7.431 -10.864 1.00 97.88 109 LYS A O 1
ATOM 861 N N . MET A 1 110 ? -7.054 7.133 -8.825 1.00 97.88 110 MET A N 1
ATOM 862 C CA . MET A 1 110 ? -8.300 7.302 -8.100 1.00 97.88 110 MET A CA 1
ATOM 863 C C . MET A 1 110 ? -8.057 7.853 -6.705 1.00 97.88 110 MET A C 1
ATOM 865 O O . MET A 1 110 ? -7.152 7.400 -6.007 1.00 97.88 110 MET A O 1
ATOM 869 N N . LEU A 1 111 ? -8.904 8.802 -6.316 1.00 97.69 111 LEU A N 1
ATOM 870 C CA . LEU A 1 111 ? -8.950 9.410 -4.996 1.00 97.69 111 LEU A CA 1
ATOM 871 C C . LEU A 1 111 ? -10.406 9.420 -4.548 1.00 97.69 111 LEU A C 1
ATOM 873 O O . LEU A 1 111 ? -11.242 10.044 -5.199 1.00 97.69 111 LEU A O 1
ATOM 877 N N . LYS A 1 112 ? -10.700 8.732 -3.449 1.00 97.94 112 LYS A N 1
ATOM 878 C CA . LYS A 1 112 ? -12.028 8.704 -2.840 1.00 97.94 112 LYS A CA 1
ATOM 879 C C . LYS A 1 112 ? -11.943 9.086 -1.375 1.00 97.94 112 LYS A C 1
ATOM 881 O O . LYS A 1 112 ? -10.954 8.804 -0.698 1.00 97.94 112 LYS A O 1
ATOM 886 N N . ALA A 1 113 ? -13.006 9.707 -0.895 1.00 97.81 113 ALA A N 1
ATOM 887 C CA . ALA A 1 113 ? -13.253 9.918 0.517 1.00 97.81 113 ALA A CA 1
ATOM 888 C C . ALA A 1 113 ? -14.688 9.507 0.818 1.00 97.81 113 ALA A C 1
ATOM 890 O O . ALA A 1 113 ? -15.548 9.609 -0.053 1.00 97.81 113 ALA A O 1
ATOM 891 N N . PHE A 1 114 ? -14.944 9.059 2.037 1.00 97.88 114 PHE A N 1
ATOM 892 C CA . PHE A 1 114 ? -16.266 8.613 2.457 1.00 97.88 114 PHE A CA 1
ATOM 893 C C . PHE A 1 114 ? -16.637 9.242 3.793 1.00 97.88 114 PHE A C 1
ATOM 895 O O . PHE A 1 114 ? -15.768 9.405 4.648 1.00 97.88 114 PHE A O 1
ATOM 902 N N . ASP A 1 115 ? -17.909 9.578 3.992 1.00 96.69 115 ASP A N 1
ATOM 903 C CA . ASP A 1 115 ? -18.420 10.042 5.285 1.00 96.69 115 ASP A CA 1
ATOM 904 C C . ASP A 1 115 ? -18.681 8.873 6.259 1.00 96.69 115 ASP A C 1
ATOM 906 O O . ASP A 1 115 ? -18.312 7.724 5.996 1.00 96.69 115 ASP A O 1
ATOM 910 N N . LEU A 1 116 ? -19.253 9.155 7.434 1.00 96.44 116 LEU A N 1
ATOM 911 C CA . LEU A 1 116 ? -19.533 8.139 8.460 1.00 96.44 116 LEU A CA 1
ATOM 912 C C . LEU A 1 116 ? -20.551 7.090 7.993 1.00 96.44 116 LEU A C 1
ATOM 914 O O . LEU A 1 116 ? -20.441 5.923 8.369 1.00 96.44 116 LEU A O 1
ATOM 918 N N . GLU A 1 117 ? -21.495 7.493 7.145 1.00 95.81 117 GLU A N 1
ATOM 919 C CA . GLU A 1 117 ? -22.518 6.626 6.562 1.00 95.81 117 GLU A CA 1
ATOM 920 C C . GLU A 1 117 ? -22.011 5.866 5.322 1.00 95.81 117 GLU A C 1
ATOM 922 O O . GLU A 1 117 ? -22.736 5.054 4.745 1.00 95.81 117 GLU A O 1
ATOM 927 N N . GLY A 1 118 ? -20.762 6.107 4.911 1.00 95.56 118 GLY A N 1
ATOM 928 C CA . GLY A 1 118 ? -20.129 5.458 3.767 1.00 95.56 118 GLY A CA 1
ATOM 929 C C . GLY A 1 118 ? -20.524 6.052 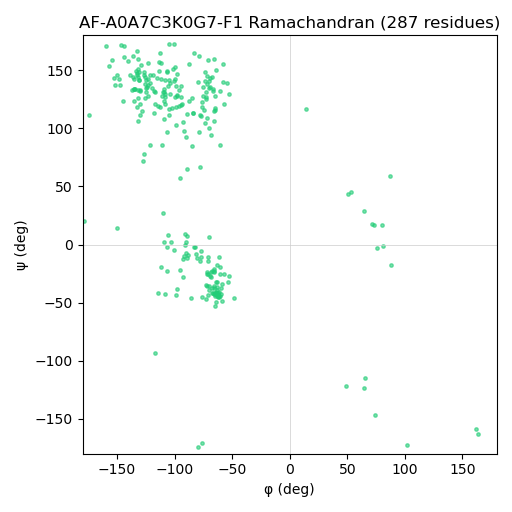2.415 1.00 95.56 118 GLY A C 1
ATOM 930 O O . GLY A 1 118 ? -20.309 5.405 1.390 1.00 95.56 118 GLY A O 1
ATOM 931 N N . ARG A 1 119 ? -21.091 7.263 2.382 1.00 96.06 119 ARG A N 1
ATOM 932 C CA . ARG A 1 119 ? -21.360 7.983 1.130 1.00 96.06 119 ARG A CA 1
ATOM 933 C C . ARG A 1 119 ? -20.080 8.640 0.637 1.00 96.06 119 ARG A C 1
ATOM 935 O O . ARG A 1 119 ? -19.308 9.184 1.425 1.00 96.06 119 ARG A O 1
ATOM 942 N N . GLU A 1 120 ? -19.861 8.587 -0.672 1.00 96.62 120 GLU A N 1
ATOM 943 C CA . GLU A 1 120 ? -18.684 9.192 -1.293 1.00 96.62 120 GLU A CA 1
ATOM 944 C C . GLU A 1 120 ? -18.736 10.724 -1.175 1.00 96.62 120 GLU A C 1
ATOM 946 O O . GLU A 1 120 ? -19.762 11.358 -1.428 1.00 96.62 120 GLU A O 1
ATOM 951 N N . MET A 1 121 ? -17.613 11.315 -0.781 1.00 96.62 121 MET A N 1
ATOM 952 C CA . MET A 1 121 ? -17.410 12.750 -0.636 1.00 96.62 121 MET A CA 1
ATOM 953 C C . MET A 1 121 ? -16.528 13.268 -1.766 1.00 96.62 121 MET A C 1
ATOM 955 O O . MET A 1 121 ? -15.596 12.598 -2.217 1.00 96.62 121 MET A O 1
ATOM 959 N N . ARG A 1 122 ? -16.757 14.519 -2.171 1.00 96.81 122 ARG A N 1
ATOM 960 C CA . ARG A 1 122 ? -15.887 15.189 -3.136 1.00 96.81 122 ARG A CA 1
ATOM 961 C C . ARG A 1 122 ? -14.490 15.393 -2.545 1.00 96.81 122 ARG A C 1
ATOM 963 O O . ARG A 1 122 ? -14.343 15.994 -1.481 1.00 96.81 122 ARG A O 1
ATOM 970 N N . VAL A 1 123 ? -13.472 14.959 -3.287 1.00 96.56 123 VAL A N 1
ATOM 971 C CA . VAL A 1 123 ? -12.057 15.187 -2.965 1.00 96.56 123 VAL A CA 1
ATOM 972 C C . VAL A 1 123 ? -11.459 16.179 -3.955 1.00 96.56 123 VAL A C 1
ATOM 974 O O . VAL A 1 123 ? -11.597 16.029 -5.167 1.00 96.56 123 VAL A O 1
ATOM 977 N N . VAL A 1 124 ? -10.766 17.190 -3.437 1.00 95.25 124 VAL A N 1
ATOM 978 C CA . VAL A 1 124 ? -9.913 18.088 -4.221 1.00 95.25 124 VAL A CA 1
ATOM 979 C C . VAL A 1 124 ? -8.464 17.777 -3.877 1.00 95.25 124 VAL A C 1
ATOM 981 O O . VAL A 1 124 ? -8.073 17.837 -2.712 1.00 95.25 124 VAL A O 1
ATOM 984 N N . SER A 1 125 ? -7.665 17.445 -4.889 1.00 94.69 125 SER A N 1
ATOM 985 C CA . SER A 1 125 ? -6.238 17.174 -4.728 1.00 94.69 125 SER A CA 1
ATOM 986 C C . SER A 1 125 ? -5.386 18.367 -5.145 1.00 94.69 125 SER A C 1
ATOM 988 O O . SER A 1 125 ? -5.651 18.988 -6.174 1.00 94.69 125 SER A O 1
ATOM 990 N N . GLU A 1 126 ? -4.319 18.642 -4.404 1.00 94.56 126 GLU A N 1
ATOM 991 C CA . GLU A 1 126 ? -3.371 19.712 -4.714 1.00 94.56 126 GLU A CA 1
ATOM 992 C C . GLU A 1 126 ? -1.932 19.212 -4.560 1.00 94.56 126 GLU A C 1
ATOM 994 O O . GLU A 1 126 ? -1.536 18.750 -3.489 1.00 94.56 126 GLU A O 1
ATOM 999 N N . LYS A 1 127 ? -1.123 19.313 -5.622 1.00 93.31 127 LYS A N 1
ATOM 1000 C CA . LYS A 1 127 ? 0.294 18.940 -5.551 1.00 93.31 127 LYS A CA 1
ATOM 1001 C C . LYS A 1 127 ? 1.044 19.897 -4.617 1.00 93.31 127 LYS A C 1
ATOM 1003 O O . LYS A 1 127 ? 0.925 21.121 -4.725 1.00 93.31 127 LYS A O 1
ATOM 1008 N N . ARG A 1 128 ? 1.838 19.331 -3.711 1.00 90.31 128 ARG A N 1
ATOM 1009 C CA . ARG A 1 128 ? 2.733 20.042 -2.792 1.00 90.31 128 ARG A CA 1
ATOM 1010 C C . ARG A 1 128 ? 4.111 19.383 -2.813 1.00 90.31 128 ARG A C 1
ATOM 1012 O O . ARG A 1 128 ? 4.275 18.302 -3.367 1.00 90.31 128 ARG A O 1
ATOM 1019 N N . ALA A 1 129 ? 5.111 20.055 -2.247 1.00 86.44 129 ALA A N 1
ATOM 1020 C CA . ALA A 1 129 ? 6.405 19.419 -2.020 1.00 86.44 129 ALA A CA 1
ATOM 1021 C C . ALA A 1 129 ? 6.213 18.207 -1.093 1.00 86.44 129 ALA A C 1
ATOM 1023 O O . ALA A 1 129 ? 5.527 18.328 -0.076 1.00 86.44 129 ALA A O 1
ATOM 1024 N N . GLY A 1 130 ? 6.782 17.058 -1.455 1.00 83.44 130 GLY A N 1
ATOM 1025 C CA . GLY A 1 130 ? 6.696 15.825 -0.672 1.00 83.44 130 GLY A CA 1
ATOM 1026 C C . GLY A 1 130 ? 5.412 15.002 -0.833 1.00 83.44 130 GLY A C 1
ATOM 1027 O O . GLY A 1 130 ? 5.329 13.932 -0.233 1.00 83.44 130 GLY A O 1
ATOM 1028 N N . GLY A 1 131 ? 4.428 15.438 -1.635 1.00 93.06 131 GLY A N 1
ATOM 1029 C CA . GLY A 1 131 ? 3.236 14.625 -1.896 1.00 93.06 131 GLY A CA 1
ATOM 1030 C C . GLY A 1 131 ? 2.031 15.352 -2.498 1.00 93.06 131 GLY A C 1
ATOM 1031 O O . GLY A 1 131 ? 2.120 16.451 -3.050 1.00 93.06 131 GLY A O 1
ATOM 1032 N N . VAL A 1 132 ? 0.864 14.715 -2.404 1.00 96.44 132 VAL A N 1
ATOM 1033 C CA . VAL A 1 132 ? -0.406 15.250 -2.922 1.00 96.44 132 VAL A CA 1
ATOM 1034 C C . VAL A 1 132 ? -1.390 15.459 -1.781 1.00 96.44 132 VAL A C 1
ATOM 1036 O O . VAL A 1 132 ? -1.847 14.505 -1.157 1.00 96.44 132 VAL A O 1
ATOM 1039 N N . LEU A 1 133 ? -1.710 16.721 -1.506 1.00 96.06 133 LEU A N 1
ATOM 1040 C CA . LEU A 1 133 ? -2.642 17.133 -0.463 1.00 96.06 133 LEU A CA 1
ATOM 1041 C C . LEU A 1 133 ? -4.075 16.758 -0.855 1.00 96.06 133 LEU A C 1
ATOM 1043 O O . LEU A 1 133 ? -4.492 17.033 -1.979 1.00 96.06 133 LEU A O 1
ATOM 1047 N N . LEU A 1 134 ? -4.831 16.189 0.080 1.00 96.19 134 LEU A N 1
ATOM 1048 C CA . LEU A 1 134 ? -6.235 15.818 -0.066 1.00 96.19 134 LEU A CA 1
ATOM 1049 C C . LEU A 1 134 ? -7.105 16.771 0.758 1.00 96.19 134 LEU A C 1
ATOM 1051 O O . LEU A 1 134 ? -6.877 16.963 1.955 1.00 96.19 134 LEU A O 1
ATOM 1055 N N . LYS A 1 135 ? -8.106 17.371 0.112 1.00 94.19 135 LYS A N 1
ATOM 1056 C CA . LYS A 1 135 ? -9.076 18.278 0.733 1.00 94.19 135 LYS A CA 1
ATOM 1057 C C . LYS A 1 135 ? -10.495 17.770 0.516 1.00 94.19 135 LYS A C 1
ATOM 1059 O O . LYS A 1 135 ? -10.855 17.381 -0.594 1.00 94.19 135 LYS A O 1
ATOM 1064 N N . THR A 1 136 ? -11.294 17.838 1.569 1.00 94.00 136 THR A N 1
ATOM 1065 C CA . THR A 1 136 ? -12.722 17.505 1.595 1.00 94.00 136 THR A CA 1
ATOM 1066 C C . THR A 1 136 ? -13.490 18.634 2.282 1.00 94.00 136 THR A C 1
ATOM 1068 O O . THR A 1 136 ? -12.905 19.437 3.009 1.00 94.00 136 THR A O 1
ATOM 1071 N N . GLU A 1 137 ? -14.799 18.718 2.047 1.00 90.94 137 GLU A N 1
ATOM 1072 C CA . GLU A 1 137 ? -15.660 19.765 2.632 1.00 90.94 137 GLU A CA 1
ATOM 1073 C C . GLU A 1 137 ? -15.887 19.572 4.144 1.00 90.94 137 GLU A C 1
ATOM 1075 O O . GLU A 1 137 ? -16.121 20.533 4.872 1.00 90.94 137 GLU A O 1
ATOM 1080 N N . ALA A 1 138 ? -15.768 18.331 4.621 1.00 91.19 138 ALA A N 1
ATOM 1081 C CA . ALA A 1 138 ? -15.824 17.938 6.027 1.00 91.19 138 ALA A CA 1
ATOM 1082 C C . ALA A 1 138 ? -14.837 16.787 6.296 1.00 91.19 138 ALA A C 1
ATOM 1084 O O . ALA A 1 138 ? -14.276 16.219 5.356 1.00 91.19 138 ALA A O 1
ATOM 1085 N N . SER A 1 139 ? -14.627 16.430 7.566 1.00 90.56 139 SER A N 1
ATOM 1086 C CA . SER A 1 139 ? -13.768 15.302 7.953 1.00 90.56 139 SER A CA 1
ATOM 1087 C C . SER A 1 139 ? -14.355 13.969 7.467 1.00 90.56 139 SER A C 1
ATOM 1089 O O . SER A 1 139 ? -15.439 13.601 7.927 1.00 90.56 139 SER A O 1
ATOM 1091 N N . PRO A 1 140 ? -13.668 13.225 6.583 1.00 95.25 140 PRO A N 1
ATOM 1092 C CA . PRO A 1 140 ? -14.148 11.925 6.138 1.00 95.25 140 PRO A CA 1
ATOM 1093 C C . PRO A 1 140 ? -13.872 10.845 7.191 1.00 95.25 140 PRO A C 1
ATOM 1095 O O . PRO A 1 140 ? -13.026 11.009 8.071 1.00 95.25 140 PRO A O 1
ATOM 1098 N N . SER A 1 141 ? -14.570 9.717 7.086 1.00 96.12 141 SER A N 1
ATOM 1099 C CA . SER A 1 141 ? -14.263 8.495 7.827 1.00 96.12 141 SER A CA 1
ATOM 1100 C C . SER A 1 141 ? -13.063 7.761 7.233 1.00 96.12 141 SER A C 1
ATOM 1102 O O . SER A 1 141 ? -12.147 7.382 7.965 1.00 96.12 141 SER A O 1
ATOM 1104 N N . LEU A 1 142 ? -13.030 7.638 5.906 1.00 97.50 142 LEU A N 1
ATOM 1105 C CA . LEU A 1 142 ? -12.032 6.880 5.164 1.00 97.50 142 LEU A CA 1
ATOM 1106 C C . LEU A 1 142 ? -11.573 7.668 3.936 1.00 97.50 142 LEU A C 1
ATOM 1108 O O . LEU A 1 142 ? -12.405 8.134 3.157 1.00 97.50 142 LEU A O 1
ATOM 1112 N N . PHE A 1 143 ? -10.262 7.744 3.719 1.00 97.94 143 PHE A N 1
ATOM 1113 C CA . PHE A 1 143 ? -9.692 8.015 2.399 1.00 97.94 143 PHE A CA 1
ATOM 1114 C C . PHE A 1 143 ? -9.267 6.716 1.721 1.00 97.94 143 PHE A C 1
ATOM 1116 O O . PHE A 1 143 ? -8.786 5.795 2.382 1.00 97.94 143 PHE A O 1
ATOM 1123 N N . PHE A 1 144 ? -9.383 6.682 0.398 1.00 98.38 144 PHE A N 1
ATOM 1124 C CA . PHE A 1 144 ? -8.880 5.607 -0.444 1.00 98.38 144 PHE A CA 1
ATOM 1125 C C . PHE A 1 144 ? -8.157 6.168 -1.669 1.00 98.38 144 PHE A C 1
ATOM 1127 O O . PHE A 1 144 ? -8.663 7.069 -2.344 1.00 98.38 144 PHE A O 1
ATOM 1134 N N . VAL A 1 145 ? -6.984 5.614 -1.966 1.00 98.44 145 VAL A N 1
ATOM 1135 C CA . VAL A 1 145 ? -6.162 5.977 -3.120 1.00 98.44 145 VAL A CA 1
ATOM 1136 C C . VAL A 1 145 ? -5.744 4.728 -3.880 1.00 98.44 145 VAL A C 1
ATOM 1138 O O . VAL A 1 145 ? -5.235 3.785 -3.278 1.00 98.44 145 VAL A O 1
ATOM 1141 N N . ALA A 1 146 ? -5.909 4.753 -5.203 1.00 98.56 146 ALA A N 1
ATOM 1142 C CA . ALA A 1 146 ? -5.327 3.762 -6.103 1.00 98.56 146 ALA A CA 1
ATOM 1143 C C . ALA A 1 146 ? -4.230 4.408 -6.956 1.00 98.56 146 ALA A C 1
ATOM 1145 O O . ALA A 1 146 ? -4.453 5.439 -7.607 1.00 98.56 146 ALA A O 1
ATOM 1146 N N . VAL A 1 147 ? -3.054 3.786 -6.959 1.00 98.56 147 VAL A N 1
ATOM 1147 C CA . VAL A 1 147 ? -1.874 4.245 -7.692 1.00 98.56 147 VAL A CA 1
ATOM 1148 C C . VAL A 1 147 ? -1.489 3.209 -8.731 1.00 98.56 147 VAL A C 1
ATOM 1150 O O . VAL A 1 147 ? -1.344 2.024 -8.435 1.00 98.56 147 VAL A O 1
ATOM 1153 N N . ASP A 1 148 ? -1.283 3.688 -9.946 1.00 98.06 148 ASP A N 1
ATOM 1154 C CA . ASP A 1 148 ? -0.626 2.950 -11.006 1.00 98.06 148 ASP A CA 1
ATOM 1155 C C . ASP A 1 148 ? 0.832 3.411 -11.074 1.00 98.06 148 ASP A C 1
ATOM 1157 O O . ASP A 1 148 ? 1.133 4.493 -11.584 1.00 98.06 148 ASP A O 1
ATOM 1161 N N . ASP A 1 149 ? 1.734 2.589 -10.541 1.00 96.69 149 ASP A N 1
ATOM 1162 C CA . ASP A 1 149 ? 3.159 2.910 -10.461 1.00 96.69 149 ASP A CA 1
ATOM 1163 C C . ASP A 1 149 ? 3.959 2.424 -11.690 1.00 96.69 149 ASP A C 1
ATOM 1165 O O . ASP A 1 149 ? 5.188 2.528 -11.768 1.00 96.69 149 ASP A O 1
ATOM 1169 N N . GLY A 1 150 ? 3.245 1.959 -12.717 1.00 96.81 150 GLY A N 1
ATOM 1170 C CA . GLY A 1 150 ? 3.813 1.578 -14.002 1.00 96.81 150 GLY A CA 1
ATOM 1171 C C . GLY A 1 150 ? 4.574 0.252 -13.970 1.00 96.81 150 GLY A C 1
ATOM 1172 O O . GLY A 1 150 ? 4.216 -0.699 -13.265 1.00 96.81 150 GLY A O 1
ATOM 1173 N N . TYR A 1 151 ? 5.614 0.189 -14.798 1.00 97.81 151 TYR A N 1
ATOM 1174 C CA . TYR A 1 151 ? 6.480 -0.974 -14.943 1.00 97.81 151 TYR A CA 1
ATOM 1175 C C . TYR A 1 151 ? 7.820 -0.748 -14.261 1.00 97.81 151 TYR A C 1
ATOM 1177 O O . TYR A 1 151 ? 8.418 0.324 -14.377 1.00 97.81 151 TYR A O 1
ATOM 1185 N N . TRP A 1 152 ? 8.335 -1.794 -13.630 1.00 96.88 152 TRP A N 1
ATOM 1186 C CA . TRP A 1 152 ? 9.661 -1.792 -13.038 1.00 96.88 152 TRP A CA 1
ATOM 1187 C C . TRP A 1 152 ? 10.452 -3.007 -13.480 1.00 96.88 152 TRP A C 1
ATOM 1189 O O . TRP A 1 152 ? 9.973 -4.132 -13.411 1.00 96.88 152 TRP A O 1
ATOM 1199 N N . SER A 1 153 ? 11.695 -2.782 -13.883 1.00 97.19 153 SER A N 1
ATOM 1200 C CA . SER A 1 153 ? 12.629 -3.837 -14.259 1.00 97.19 153 SER A CA 1
ATOM 1201 C C . SER A 1 153 ? 13.785 -3.872 -13.269 1.00 97.19 153 SER A C 1
ATOM 1203 O O . SER A 1 153 ? 14.532 -2.898 -13.130 1.00 97.19 153 SER A O 1
ATOM 1205 N N . LYS A 1 154 ? 13.953 -5.004 -12.586 1.00 95.25 154 LYS A N 1
ATOM 1206 C CA . LYS A 1 154 ? 15.147 -5.318 -11.808 1.00 95.25 154 LYS A CA 1
ATOM 1207 C C . LYS A 1 154 ? 16.236 -5.764 -12.770 1.00 95.25 154 LYS A C 1
ATOM 1209 O O . LYS A 1 154 ? 16.148 -6.825 -13.383 1.00 95.25 154 LYS A O 1
ATOM 1214 N N . THR A 1 155 ? 17.268 -4.948 -12.902 1.00 93.94 155 THR A N 1
ATOM 1215 C CA . THR A 1 155 ? 18.458 -5.267 -13.697 1.00 93.94 155 THR A CA 1
ATOM 1216 C C . THR A 1 155 ? 19.590 -5.725 -12.785 1.00 93.94 155 THR A C 1
ATOM 1218 O O . THR A 1 155 ? 19.514 -5.572 -11.563 1.00 93.94 155 THR A O 1
ATOM 1221 N N . ILE 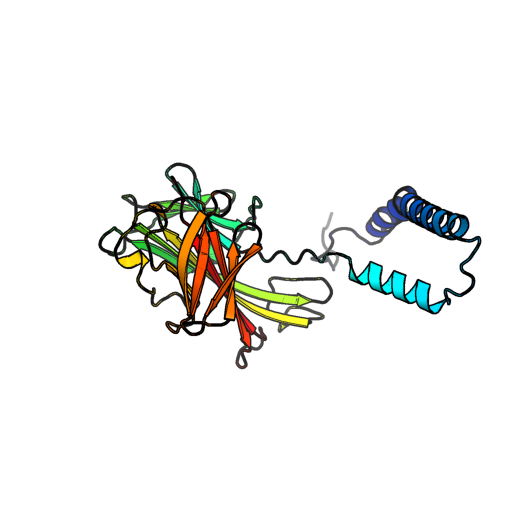A 1 156 ? 20.693 -6.197 -13.366 1.00 91.38 156 ILE A N 1
ATOM 1222 C CA . ILE A 1 156 ? 21.931 -6.444 -12.604 1.00 91.38 156 ILE A CA 1
ATOM 1223 C C . ILE A 1 156 ? 22.516 -5.174 -11.947 1.00 91.38 156 ILE A C 1
ATOM 1225 O O . ILE A 1 156 ? 23.423 -5.270 -11.131 1.00 91.38 156 ILE A O 1
ATOM 1229 N N . TYR A 1 157 ? 21.997 -3.991 -12.292 1.00 87.75 157 TYR A N 1
ATOM 1230 C CA . TYR A 1 157 ? 22.378 -2.687 -11.739 1.00 87.75 157 TYR A CA 1
ATOM 1231 C C . TYR A 1 157 ? 21.336 -2.111 -10.767 1.00 87.75 157 TYR A C 1
ATOM 1233 O O . TYR A 1 157 ? 21.422 -0.942 -10.385 1.00 87.75 157 TYR A O 1
ATOM 1241 N N . GLY A 1 158 ? 20.320 -2.902 -10.407 1.00 87.81 158 GLY A N 1
ATOM 1242 C CA . GLY A 1 158 ? 19.207 -2.490 -9.554 1.00 87.81 158 GLY A CA 1
ATOM 1243 C C . GLY A 1 158 ? 17.920 -2.178 -10.320 1.00 87.81 158 GLY A C 1
ATOM 1244 O O . GLY A 1 158 ? 17.799 -2.428 -11.525 1.00 87.81 158 GLY A O 1
ATOM 1245 N N . TRP A 1 159 ? 16.937 -1.657 -9.586 1.00 90.00 159 TRP A N 1
ATOM 1246 C CA . TRP A 1 159 ? 15.600 -1.349 -10.090 1.00 90.00 159 TRP A CA 1
ATOM 1247 C C . TRP A 1 159 ? 15.585 -0.104 -10.983 1.00 90.00 159 TRP A C 1
ATOM 1249 O O . TRP A 1 159 ? 16.266 0.893 -10.720 1.00 90.00 159 TRP A O 1
ATOM 1259 N N . ARG A 1 160 ? 14.793 -0.163 -12.055 1.00 91.50 160 ARG A N 1
ATOM 1260 C CA . ARG A 1 160 ? 14.516 0.951 -12.971 1.00 91.50 160 ARG A CA 1
ATOM 1261 C C . ARG A 1 160 ? 13.021 0.988 -13.272 1.00 91.50 160 ARG A C 1
ATOM 1263 O O . ARG A 1 160 ? 12.457 -0.057 -13.586 1.00 91.50 160 ARG A O 1
ATOM 1270 N N . ASN A 1 161 ? 12.400 2.167 -13.222 1.00 93.88 161 ASN A N 1
ATOM 1271 C CA . ASN A 1 161 ? 10.993 2.364 -13.601 1.00 93.88 161 ASN A CA 1
ATOM 1272 C C . ASN A 1 161 ? 10.872 2.394 -15.135 1.00 93.88 161 ASN A C 1
ATOM 1274 O O . ASN A 1 161 ? 10.656 3.433 -15.752 1.00 93.88 161 ASN A O 1
ATOM 1278 N N . LEU A 1 162 ? 11.146 1.243 -15.752 1.00 95.88 162 LEU A N 1
ATOM 1279 C CA . LEU A 1 162 ? 11.095 1.003 -17.186 1.00 95.88 162 LEU A CA 1
ATOM 1280 C C . LEU A 1 162 ? 10.403 -0.340 -17.454 1.00 95.88 162 LEU A C 1
ATOM 1282 O O . LEU A 1 162 ? 10.630 -1.300 -16.708 1.00 95.88 162 LEU A O 1
ATOM 1286 N N . PRO A 1 163 ? 9.624 -0.438 -18.545 1.00 97.81 163 PRO A N 1
ATOM 1287 C CA . PRO A 1 163 ? 9.090 -1.713 -19.010 1.00 97.81 163 PRO A CA 1
ATOM 1288 C C . PRO A 1 163 ? 10.208 -2.660 -19.448 1.00 97.81 163 PRO A C 1
ATOM 1290 O O . PRO A 1 163 ? 11.244 -2.205 -19.948 1.00 97.81 163 PRO A O 1
ATOM 1293 N N . LYS A 1 164 ? 9.980 -3.974 -19.308 1.00 97.56 164 LYS A N 1
ATOM 1294 C CA . LYS A 1 164 ? 10.986 -5.023 -19.550 1.00 97.56 164 LYS A CA 1
ATOM 1295 C C . LYS A 1 164 ? 11.719 -4.856 -20.876 1.00 97.56 164 LYS A C 1
ATOM 1297 O O . LYS A 1 164 ? 12.945 -4.904 -20.904 1.00 97.56 164 LYS A O 1
ATOM 1302 N N . ARG A 1 165 ? 10.994 -4.598 -21.970 1.00 97.38 165 ARG A N 1
ATOM 1303 C CA . ARG A 1 165 ? 11.585 -4.487 -23.317 1.00 97.38 165 ARG A CA 1
ATOM 1304 C C . ARG A 1 165 ? 12.427 -3.230 -23.536 1.00 97.38 165 ARG A C 1
ATOM 1306 O O . ARG A 1 165 ? 13.162 -3.166 -24.516 1.00 97.38 165 ARG A O 1
ATOM 1313 N N . LYS A 1 166 ? 12.326 -2.231 -22.653 1.00 97.88 166 LYS A N 1
ATOM 1314 C CA . LYS A 1 166 ? 13.142 -1.004 -22.692 1.00 97.88 166 LYS A CA 1
ATOM 1315 C C . LYS A 1 166 ? 14.303 -1.028 -21.696 1.00 97.88 166 LYS A C 1
ATOM 1317 O O . LYS A 1 166 ? 15.106 -0.099 -21.688 1.00 97.88 166 LYS A O 1
ATOM 1322 N N . ALA A 1 167 ? 14.398 -2.058 -20.859 1.00 96.00 167 ALA A N 1
ATOM 1323 C CA . ALA A 1 167 ? 15.495 -2.242 -19.921 1.00 96.00 167 ALA A CA 1
ATOM 1324 C C . ALA A 1 167 ? 16.506 -3.271 -20.453 1.00 96.00 167 ALA A C 1
ATOM 1326 O O . ALA A 1 167 ? 16.166 -4.192 -21.191 1.00 96.00 167 ALA A O 1
ATOM 1327 N N . THR A 1 168 ? 17.775 -3.125 -20.069 1.00 94.12 168 THR A N 1
ATOM 1328 C CA . THR A 1 168 ? 18.848 -4.055 -20.444 1.00 94.12 168 THR A CA 1
ATOM 1329 C C . THR A 1 168 ? 19.248 -4.917 -19.249 1.00 94.12 168 THR A C 1
ATOM 1331 O O . THR A 1 168 ? 19.170 -4.479 -18.102 1.00 94.12 168 THR A O 1
ATOM 1334 N N . ARG A 1 169 ? 19.686 -6.158 -19.511 1.00 93.81 169 ARG A N 1
ATOM 1335 C CA . ARG A 1 169 ? 20.154 -7.105 -18.475 1.00 93.81 169 ARG A CA 1
ATOM 1336 C C . ARG A 1 169 ? 19.133 -7.293 -17.337 1.00 93.81 169 ARG A C 1
ATOM 1338 O O . ARG A 1 169 ? 19.484 -7.235 -16.157 1.00 93.81 169 ARG A O 1
ATOM 1345 N N . VAL A 1 170 ? 17.865 -7.463 -17.717 1.00 96.06 170 VAL A N 1
ATOM 1346 C CA . VAL A 1 170 ? 16.732 -7.662 -16.802 1.00 96.06 170 VAL A CA 1
ATOM 1347 C C . VAL A 1 170 ? 16.786 -9.063 -16.193 1.00 96.06 170 VAL A C 1
ATOM 1349 O O . VAL A 1 170 ? 16.942 -10.046 -16.912 1.00 96.06 170 VAL A O 1
ATOM 1352 N N . VAL A 1 171 ? 16.646 -9.130 -14.872 1.00 96.44 171 VAL A N 1
ATOM 1353 C CA . VAL A 1 171 ? 16.530 -10.361 -14.076 1.00 96.44 171 VAL A CA 1
ATOM 1354 C C . VAL A 1 171 ? 15.062 -10.665 -13.772 1.00 96.44 171 VAL A C 1
ATOM 1356 O O . VAL A 1 171 ? 14.652 -11.817 -13.798 1.00 96.44 171 VAL A O 1
ATOM 1359 N N . GLU A 1 172 ? 14.274 -9.625 -13.499 1.00 95.56 172 GLU A N 1
ATOM 1360 C CA . GLU A 1 172 ? 12.845 -9.706 -13.194 1.00 95.56 172 GLU A CA 1
ATOM 1361 C C . GLU A 1 172 ? 12.173 -8.393 -13.610 1.00 95.56 172 GLU A C 1
ATOM 1363 O O . GLU A 1 172 ? 12.764 -7.326 -13.437 1.00 95.56 172 GLU A O 1
ATOM 1368 N N . ALA A 1 173 ? 10.947 -8.445 -14.128 1.00 97.50 173 ALA A N 1
ATOM 1369 C CA . ALA A 1 173 ? 10.128 -7.257 -14.356 1.00 97.50 173 ALA A CA 1
ATOM 1370 C C . ALA A 1 173 ? 8.747 -7.386 -13.706 1.00 97.50 173 ALA A C 1
ATOM 1372 O O . ALA A 1 173 ? 8.169 -8.471 -13.671 1.00 97.50 173 ALA A O 1
ATOM 1373 N N . ILE A 1 174 ? 8.205 -6.273 -13.217 1.00 97.88 174 ILE A N 1
ATOM 1374 C CA . ILE A 1 174 ? 6.915 -6.214 -12.530 1.00 97.88 174 ILE A CA 1
ATOM 1375 C C . ILE A 1 174 ? 6.030 -5.098 -13.089 1.00 97.88 174 ILE A C 1
ATOM 1377 O O . ILE A 1 174 ? 6.516 -4.033 -13.481 1.00 97.88 174 ILE A O 1
ATOM 1381 N N . ARG A 1 175 ? 4.719 -5.328 -13.058 1.00 98.06 175 ARG A N 1
ATOM 1382 C CA . ARG A 1 175 ? 3.675 -4.309 -13.154 1.00 98.06 175 ARG A CA 1
ATOM 1383 C C . ARG A 1 175 ? 3.234 -3.956 -11.736 1.00 98.06 175 ARG A C 1
ATOM 1385 O O . ARG A 1 175 ? 2.783 -4.844 -11.023 1.00 98.06 175 ARG A O 1
ATOM 1392 N N . SER A 1 176 ? 3.386 -2.699 -11.326 1.00 97.69 176 SER A N 1
ATOM 1393 C CA . SER A 1 176 ? 3.206 -2.286 -9.927 1.00 97.69 176 SER A CA 1
ATOM 1394 C C . SER A 1 176 ? 1.933 -1.458 -9.711 1.00 97.69 176 SER A C 1
ATOM 1396 O O . SER A 1 176 ? 1.710 -0.473 -10.422 1.00 97.69 176 SER A O 1
ATOM 1398 N N . TYR A 1 177 ? 1.121 -1.839 -8.720 1.00 98.31 177 TYR A N 1
ATOM 1399 C CA . TYR A 1 177 ? -0.060 -1.094 -8.266 1.00 98.31 177 TYR A CA 1
ATOM 1400 C C . TYR A 1 177 ? -0.092 -0.964 -6.743 1.00 98.31 177 TYR A C 1
ATOM 1402 O O . TYR A 1 177 ? 0.276 -1.894 -6.023 1.00 98.31 177 TYR A O 1
ATOM 1410 N N . TYR A 1 178 ? -0.605 0.166 -6.256 1.00 98.50 178 TYR A N 1
ATOM 1411 C CA . TYR A 1 178 ? -0.767 0.421 -4.825 1.00 98.50 178 TYR A CA 1
ATOM 1412 C C . TYR A 1 178 ? -2.202 0.810 -4.470 1.00 98.50 178 TYR A C 1
ATOM 1414 O O . TYR A 1 178 ? -2.859 1.535 -5.219 1.00 98.50 178 TYR A O 1
ATOM 1422 N N . TYR A 1 179 ? -2.654 0.372 -3.293 1.00 98.56 179 TYR A N 1
ATOM 1423 C CA . TYR A 1 179 ? -3.972 0.671 -2.732 1.00 98.56 179 TYR A CA 1
ATOM 1424 C C . TYR A 1 179 ? -3.851 1.131 -1.280 1.00 98.56 179 TYR A C 1
ATOM 1426 O O . TYR A 1 179 ? -3.607 0.324 -0.382 1.00 98.56 179 TYR A O 1
ATOM 1434 N N . SER A 1 180 ? -4.041 2.422 -1.035 1.00 98.06 180 SER A N 1
ATOM 1435 C CA . SER A 1 180 ? -3.846 3.023 0.287 1.00 98.06 180 SER A CA 1
ATOM 1436 C C . SER A 1 180 ? -5.173 3.431 0.908 1.00 98.06 180 SER A C 1
ATOM 1438 O O . SER A 1 180 ? -5.966 4.134 0.281 1.00 98.06 180 SER A O 1
ATOM 1440 N N . LYS A 1 181 ? -5.392 3.040 2.164 1.00 97.94 181 LYS A N 1
ATOM 1441 C CA . LYS A 1 181 ? -6.524 3.461 2.994 1.00 97.94 181 LYS A CA 1
ATOM 1442 C C . LYS A 1 181 ? -6.044 4.283 4.184 1.00 97.94 181 LYS A C 1
ATOM 1444 O O . LYS A 1 181 ? -5.024 3.961 4.781 1.00 97.94 181 LYS A O 1
ATOM 1449 N N . ALA A 1 182 ? -6.804 5.305 4.566 1.00 96.62 182 ALA A N 1
ATOM 1450 C CA . ALA A 1 182 ? -6.586 6.043 5.812 1.00 96.62 182 ALA A CA 1
ATOM 1451 C C . ALA A 1 182 ? -7.892 6.149 6.583 1.00 96.62 182 ALA A C 1
ATOM 1453 O O . ALA A 1 182 ? -8.851 6.714 6.060 1.00 96.62 182 ALA A O 1
ATOM 1454 N N . ILE A 1 183 ? -7.923 5.640 7.812 1.00 95.62 183 ILE A N 1
ATOM 1455 C CA . ILE A 1 183 ? -9.094 5.712 8.686 1.00 95.62 183 ILE A CA 1
ATOM 1456 C C . ILE A 1 183 ? -8.911 6.871 9.660 1.00 95.62 183 ILE A C 1
ATOM 1458 O O . ILE A 1 183 ? -7.987 6.885 10.472 1.00 95.62 183 ILE A O 1
ATOM 1462 N N . LEU A 1 184 ? -9.817 7.838 9.566 1.00 93.06 184 LEU A N 1
ATOM 1463 C CA . LEU A 1 184 ? -9.819 9.072 10.351 1.00 93.06 184 LEU A CA 1
ATOM 1464 C C . LEU A 1 184 ? -10.939 9.059 11.386 1.00 93.06 184 LEU A C 1
ATOM 1466 O O . LEU A 1 184 ? -10.742 9.446 12.536 1.00 93.06 184 LEU A O 1
ATOM 1470 N N . LEU A 1 185 ? -12.115 8.596 10.964 1.00 94.12 185 LEU A N 1
ATOM 1471 C CA . LEU A 1 185 ? -13.266 8.331 11.813 1.00 94.12 185 LEU A CA 1
ATOM 1472 C C . LEU A 1 185 ? -13.767 6.920 11.513 1.00 94.12 185 LEU A C 1
ATOM 1474 O O . LEU A 1 185 ? -13.572 6.382 10.426 1.00 94.12 185 LEU A O 1
ATOM 1478 N N . TRP A 1 186 ? -14.431 6.306 12.483 1.00 95.25 186 TRP A N 1
ATOM 1479 C CA . TRP A 1 186 ? -14.944 4.952 12.316 1.00 95.25 186 TRP A CA 1
ATOM 1480 C C . TRP A 1 186 ? -16.367 4.970 11.760 1.00 95.25 186 TRP A C 1
ATOM 1482 O O . TRP A 1 186 ? -17.321 5.081 12.529 1.00 95.25 186 TRP A O 1
ATOM 1492 N N . GLY A 1 187 ? -16.479 4.895 10.433 1.00 94.81 187 GLY A N 1
ATOM 1493 C CA . GLY A 1 187 ? -17.741 4.742 9.704 1.00 94.81 187 GLY A CA 1
ATOM 1494 C C . GLY A 1 187 ? -17.939 3.328 9.153 1.00 94.81 187 GLY A C 1
ATOM 1495 O O . GLY A 1 187 ? -17.025 2.499 9.180 1.00 94.81 187 GLY A O 1
ATOM 1496 N N . ASP A 1 188 ? -19.124 3.066 8.606 1.00 89.62 188 ASP A N 1
ATOM 1497 C CA . ASP A 1 188 ? -19.528 1.745 8.095 1.00 89.62 188 ASP A CA 1
ATOM 1498 C C . ASP A 1 188 ? -18.605 1.206 6.993 1.00 89.62 188 ASP A C 1
ATOM 1500 O O . ASP A 1 188 ? -18.363 0.001 6.896 1.00 89.62 188 ASP A O 1
ATOM 1504 N N . ILE A 1 189 ? -18.072 2.102 6.160 1.00 95.56 189 ILE A N 1
ATOM 1505 C CA . ILE A 1 189 ? -17.205 1.758 5.029 1.00 95.56 189 ILE A CA 1
ATOM 1506 C C . ILE A 1 189 ? -15.843 1.197 5.470 1.00 95.56 189 ILE A C 1
ATOM 1508 O O . ILE A 1 189 ? -15.219 0.453 4.720 1.00 95.56 189 ILE A O 1
ATOM 1512 N N . CYS A 1 190 ? -15.388 1.496 6.693 1.00 96.12 190 CYS A N 1
ATOM 1513 C CA . CYS A 1 190 ? -14.067 1.093 7.187 1.00 96.12 190 CYS A CA 1
ATOM 1514 C C . CYS A 1 190 ? -13.918 -0.428 7.348 1.00 96.12 190 CYS A C 1
ATOM 1516 O O . CYS A 1 190 ? -12.799 -0.931 7.337 1.00 96.12 190 CYS A O 1
ATOM 1518 N N . GLN A 1 191 ? -15.033 -1.151 7.486 1.00 93.94 191 GLN A N 1
ATOM 1519 C CA . GLN A 1 191 ? -15.069 -2.613 7.622 1.00 93.94 191 GLN A CA 1
ATOM 1520 C C . GLN A 1 191 ? -15.498 -3.321 6.330 1.00 93.94 191 GLN A C 1
ATOM 1522 O O . GLN A 1 191 ? -15.656 -4.543 6.313 1.00 93.94 191 GLN A O 1
ATOM 1527 N N . ARG A 1 192 ? -15.744 -2.568 5.251 1.00 93.62 192 ARG A N 1
ATOM 1528 C CA . ARG A 1 192 ? -16.222 -3.115 3.982 1.00 93.62 192 ARG A CA 1
ATOM 1529 C C . ARG A 1 192 ? -15.089 -3.137 2.953 1.00 93.62 192 ARG A C 1
ATOM 1531 O O . ARG A 1 192 ? -14.379 -2.136 2.821 1.00 93.62 192 ARG A O 1
ATOM 1538 N N . PRO A 1 193 ? -14.958 -4.236 2.192 1.00 94.19 193 PRO A N 1
ATOM 1539 C CA . PRO A 1 193 ? -14.097 -4.265 1.020 1.00 94.19 193 PRO A CA 1
ATOM 1540 C C . PRO A 1 193 ? -14.506 -3.187 0.017 1.00 94.19 193 PRO A C 1
ATOM 1542 O O . PRO A 1 193 ? -15.701 -2.981 -0.212 1.00 94.19 193 PRO A O 1
ATOM 1545 N N . LEU A 1 194 ? -13.531 -2.521 -0.598 1.00 95.50 194 LEU A N 1
ATOM 1546 C CA . LEU A 1 194 ? -13.768 -1.629 -1.730 1.00 95.50 194 LEU A CA 1
ATOM 1547 C C . LEU A 1 194 ? -13.558 -2.409 -3.024 1.00 95.50 194 LEU A C 1
ATOM 1549 O O . LEU A 1 194 ? -12.506 -3.006 -3.235 1.00 95.50 194 LEU A O 1
ATOM 1553 N N . SER A 1 195 ? -14.553 -2.381 -3.910 1.00 92.56 195 SER A N 1
ATOM 1554 C CA . SER A 1 195 ? -14.539 -3.112 -5.186 1.00 92.56 195 SER A CA 1
ATOM 1555 C C . SER A 1 195 ? -13.348 -2.779 -6.086 1.00 92.56 195 SER A C 1
ATOM 1557 O O . SER A 1 195 ? -12.955 -3.574 -6.933 1.00 92.56 195 SER A O 1
ATOM 1559 N N . GLU A 1 196 ? -12.781 -1.593 -5.917 1.00 94.69 196 GLU A N 1
ATOM 1560 C CA . GLU A 1 196 ? -11.706 -1.068 -6.736 1.00 94.69 196 GLU A CA 1
ATOM 1561 C C . GLU A 1 196 ? -10.308 -1.439 -6.222 1.00 94.69 196 GLU A C 1
ATOM 1563 O O . GLU A 1 196 ? -9.319 -1.228 -6.929 1.00 94.69 196 GLU A O 1
ATOM 1568 N N . ALA A 1 197 ? -10.209 -1.970 -5.001 1.00 95.81 197 ALA A N 1
ATOM 1569 C CA . ALA A 1 197 ? -8.956 -2.421 -4.419 1.00 95.81 197 ALA A CA 1
ATOM 1570 C C . ALA A 1 197 ? -8.708 -3.889 -4.788 1.00 95.81 197 ALA A C 1
ATOM 1572 O O . ALA A 1 197 ? -9.411 -4.787 -4.326 1.00 95.81 197 ALA A O 1
ATOM 1573 N N . GLN A 1 198 ? -7.685 -4.155 -5.608 1.00 97.19 198 GLN A N 1
ATOM 1574 C CA . GLN A 1 198 ? -7.286 -5.541 -5.881 1.00 97.19 198 GLN A CA 1
ATOM 1575 C C . GLN A 1 198 ? -6.650 -6.189 -4.656 1.00 97.19 198 GLN A C 1
ATOM 1577 O O . GLN A 1 198 ? -6.848 -7.374 -4.445 1.00 97.19 198 GLN A O 1
ATOM 1582 N N . LEU A 1 199 ? -5.899 -5.434 -3.857 1.00 98.56 199 LEU A N 1
ATOM 1583 C CA . LEU A 1 199 ? -5.355 -5.879 -2.579 1.00 98.56 199 LEU A CA 1
ATOM 1584 C C . LEU A 1 199 ? -5.796 -4.892 -1.505 1.00 98.56 199 LEU A C 1
ATOM 1586 O O . LEU A 1 199 ? -5.723 -3.680 -1.714 1.00 98.56 199 LEU A O 1
ATOM 1590 N N . GLU A 1 200 ? -6.251 -5.404 -0.369 1.00 97.56 200 GLU A N 1
ATOM 1591 C CA . GLU A 1 200 ? -6.827 -4.582 0.686 1.00 97.56 200 GLU A CA 1
ATOM 1592 C C . GLU A 1 200 ? -6.566 -5.158 2.082 1.00 97.56 200 GLU A C 1
ATOM 1594 O O . GLU A 1 200 ? -6.685 -6.364 2.295 1.00 97.56 200 GLU A O 1
ATOM 1599 N N . ILE A 1 201 ? -6.311 -4.271 3.050 1.00 98.44 201 ILE A N 1
ATOM 1600 C CA . ILE A 1 201 ? -6.362 -4.556 4.489 1.00 98.44 201 ILE A CA 1
ATOM 1601 C C . ILE A 1 201 ? -7.671 -3.986 5.072 1.00 98.44 201 ILE A C 1
ATOM 1603 O O . ILE A 1 201 ? -7.877 -2.770 5.073 1.00 98.44 201 ILE A O 1
ATOM 1607 N N . VAL A 1 202 ? -8.535 -4.854 5.606 1.00 97.94 202 VAL A N 1
ATOM 1608 C CA . VAL A 1 202 ? -9.782 -4.503 6.310 1.00 97.94 202 VAL A CA 1
ATOM 1609 C C . VAL A 1 202 ? -9.587 -4.689 7.818 1.00 97.94 202 VAL A C 1
ATOM 1611 O O . VAL A 1 202 ? -9.408 -5.825 8.262 1.00 97.94 202 VAL A O 1
ATOM 1614 N N . PRO A 1 203 ? -9.661 -3.645 8.654 1.00 97.00 203 PRO A N 1
ATOM 1615 C CA . PRO A 1 203 ? -9.716 -3.838 10.099 1.00 97.00 203 PRO A CA 1
ATOM 1616 C C . PRO A 1 203 ? -11.055 -4.458 10.518 1.00 97.00 203 PRO A C 1
ATOM 1618 O O . PRO A 1 203 ? -12.117 -4.035 10.064 1.00 97.00 203 PRO A O 1
ATOM 1621 N N . LEU A 1 204 ? -11.008 -5.451 11.409 1.00 96.88 204 LEU A N 1
ATOM 1622 C CA . LEU A 1 204 ? -12.205 -6.120 11.939 1.00 96.88 204 LEU A CA 1
ATOM 1623 C C . LEU A 1 204 ? -12.718 -5.479 13.239 1.00 96.88 204 LEU A C 1
ATOM 1625 O O . LEU A 1 204 ? -13.817 -5.782 13.691 1.00 96.88 204 LEU A O 1
ATOM 1629 N N . GLU A 1 205 ? -11.937 -4.572 13.822 1.00 95.12 205 GLU A N 1
ATOM 1630 C CA . GLU A 1 205 ? -12.286 -3.771 14.996 1.00 95.12 205 GLU A CA 1
ATOM 1631 C C . GLU A 1 205 ? -11.864 -2.315 14.782 1.00 95.12 205 GLU A C 1
ATOM 1633 O O . GLU A 1 205 ? -11.046 -2.029 13.913 1.00 95.12 205 GLU A O 1
ATOM 1638 N N . ASN A 1 206 ? -12.415 -1.386 15.569 1.00 94.31 206 ASN A N 1
ATOM 1639 C CA . ASN A 1 206 ? -12.130 0.045 15.444 1.00 94.31 206 ASN A CA 1
ATOM 1640 C C . ASN A 1 206 ? -10.727 0.390 15.975 1.00 94.31 206 ASN A C 1
ATOM 1642 O O . ASN A 1 206 ? -10.584 0.524 17.195 1.00 94.31 206 ASN A O 1
ATOM 1646 N N . PRO A 1 207 ? -9.727 0.653 15.112 1.00 92.31 207 PRO A N 1
ATOM 1647 C CA . PRO A 1 207 ? -8.357 0.856 15.566 1.00 92.31 207 PRO A CA 1
ATOM 1648 C C . PRO A 1 207 ? -8.163 2.190 16.304 1.00 92.31 207 PRO A C 1
ATOM 1650 O O . PRO A 1 207 ? -7.275 2.302 17.143 1.00 92.31 207 PRO A O 1
ATOM 1653 N N . ILE A 1 208 ? -9.021 3.193 16.064 1.00 90.81 208 ILE A N 1
ATOM 1654 C CA . ILE A 1 208 ? -8.910 4.530 16.676 1.00 90.81 208 ILE A CA 1
ATOM 1655 C C . ILE A 1 208 ? -9.271 4.494 18.170 1.00 90.81 208 ILE A C 1
ATOM 1657 O O . ILE A 1 208 ? -8.825 5.332 18.953 1.00 90.81 208 ILE A O 1
ATOM 1661 N N . LYS A 1 209 ? -10.095 3.527 18.597 1.00 91.38 209 LYS A N 1
ATOM 1662 C CA . LYS A 1 209 ? -10.486 3.370 20.009 1.00 91.38 209 LYS A CA 1
ATOM 1663 C C . LYS A 1 209 ? -9.526 2.496 20.816 1.00 91.38 209 LYS A C 1
ATOM 1665 O O . LYS A 1 209 ? -9.681 2.447 22.039 1.00 91.38 209 LYS A O 1
ATOM 1670 N N . MET A 1 210 ? -8.581 1.839 20.150 1.00 90.88 210 MET A N 1
ATOM 1671 C CA . MET A 1 210 ? -7.647 0.905 20.767 1.00 90.88 210 MET A CA 1
ATOM 1672 C C . MET A 1 210 ? -6.451 1.621 21.398 1.00 90.88 210 MET A C 1
ATOM 1674 O O . MET A 1 210 ? -6.186 2.800 21.149 1.00 90.88 210 MET A O 1
ATOM 1678 N N . ARG A 1 211 ? -5.735 0.890 22.247 1.00 90.62 211 ARG A N 1
ATOM 1679 C CA . ARG A 1 211 ? -4.522 1.316 22.946 1.00 90.62 211 ARG A CA 1
ATOM 1680 C C . ARG A 1 211 ? -3.301 0.546 22.442 1.00 90.62 211 ARG A C 1
ATOM 1682 O O . ARG A 1 211 ? -3.428 -0.588 21.976 1.00 90.62 211 ARG A O 1
ATOM 1689 N N . PRO A 1 212 ? -2.094 1.108 22.596 1.00 90.50 212 PRO A N 1
ATOM 1690 C CA . PRO A 1 212 ? -0.861 0.376 22.351 1.00 90.50 212 PRO A CA 1
ATOM 1691 C C . PRO A 1 212 ? -0.821 -0.918 23.166 1.00 90.50 212 PRO A C 1
ATOM 1693 O O . PRO A 1 212 ? -1.204 -0.945 24.335 1.00 90.50 212 PRO A O 1
ATOM 1696 N N . GLY A 1 213 ? -0.339 -1.989 22.544 1.00 91.06 213 GLY A N 1
ATOM 1697 C CA . GLY A 1 213 ? -0.285 -3.324 23.129 1.00 91.06 213 GLY A CA 1
ATOM 1698 C C . GLY A 1 213 ? -1.543 -4.168 22.921 1.00 91.06 213 GLY A C 1
ATOM 1699 O O . GLY A 1 213 ? -1.439 -5.389 23.046 1.00 91.06 213 GLY A O 1
ATOM 1700 N N . GLU A 1 214 ? -2.685 -3.568 22.563 1.00 93.81 214 GLU A N 1
ATOM 1701 C CA . GLU A 1 214 ? -3.875 -4.316 22.140 1.00 93.81 214 GLU A CA 1
ATOM 1702 C C . GLU A 1 214 ? -3.661 -4.947 20.757 1.00 93.81 214 GLU A C 1
ATOM 1704 O O . GLU A 1 214 ? -2.786 -4.539 19.991 1.00 93.81 214 GLU A O 1
ATOM 1709 N N . VAL A 1 215 ? -4.438 -5.984 20.449 1.00 95.69 215 VAL A N 1
ATOM 1710 C CA . VAL A 1 215 ? -4.302 -6.758 19.212 1.00 95.69 215 VAL A CA 1
ATOM 1711 C C . VAL A 1 215 ? -5.426 -6.380 18.262 1.00 95.69 215 VAL A C 1
ATOM 1713 O O . VAL A 1 215 ? -6.570 -6.730 18.522 1.00 95.69 215 VAL A O 1
ATOM 1716 N N . LEU A 1 216 ? -5.095 -5.705 17.163 1.00 95.94 216 LEU A N 1
ATOM 1717 C CA . LEU A 1 216 ? -6.016 -5.402 16.074 1.00 95.94 216 LEU A CA 1
ATOM 1718 C C . LEU A 1 216 ? -6.098 -6.603 15.119 1.00 95.94 216 LEU A C 1
ATOM 1720 O O . LEU A 1 216 ? -5.111 -6.913 14.440 1.00 95.94 216 LEU A O 1
ATOM 1724 N N . PRO A 1 217 ? -7.250 -7.283 15.022 1.00 97.75 217 PRO A N 1
ATOM 1725 C CA . PRO A 1 217 ? -7.488 -8.218 13.937 1.00 97.75 217 PRO A CA 1
ATOM 1726 C C . PRO A 1 217 ? -7.722 -7.456 12.625 1.00 97.75 217 PRO A C 1
ATOM 1728 O O . PRO A 1 217 ? -8.594 -6.589 12.535 1.00 97.75 217 PRO A O 1
ATOM 1731 N N . VAL A 1 218 ? -6.964 -7.807 11.590 1.00 98.31 218 VAL A N 1
ATOM 1732 C CA . VAL A 1 218 ? -7.145 -7.306 10.222 1.00 98.31 218 VAL A CA 1
ATOM 1733 C C . VAL A 1 218 ? -7.343 -8.475 9.269 1.00 98.31 218 VAL A C 1
ATOM 1735 O O . VAL A 1 218 ? -6.711 -9.514 9.432 1.00 98.31 218 VAL A O 1
ATOM 1738 N N . ARG A 1 219 ? -8.206 -8.319 8.268 1.00 98.62 219 ARG A N 1
ATOM 1739 C CA . ARG A 1 219 ? -8.371 -9.268 7.167 1.00 98.62 219 ARG A CA 1
ATOM 1740 C C . ARG A 1 219 ? -7.710 -8.716 5.914 1.00 98.62 219 ARG A C 1
ATOM 1742 O O . ARG A 1 219 ? -7.999 -7.592 5.519 1.00 98.62 219 ARG A O 1
ATOM 1749 N N . VAL A 1 220 ? -6.872 -9.518 5.275 1.00 98.75 220 VAL A N 1
ATOM 1750 C CA . VAL A 1 220 ? -6.271 -9.201 3.981 1.00 98.75 220 VAL A CA 1
ATOM 1751 C C . VAL A 1 220 ? -7.069 -9.892 2.890 1.00 98.75 220 VAL A C 1
ATOM 1753 O O . VAL A 1 220 ? -7.318 -11.099 2.953 1.00 98.75 220 VAL A O 1
ATOM 1756 N N . LEU A 1 221 ? -7.480 -9.115 1.896 1.00 98.56 221 LEU A N 1
ATOM 1757 C CA . LEU A 1 221 ? -8.246 -9.586 0.755 1.00 98.56 221 LEU A CA 1
ATOM 1758 C C . LEU A 1 221 ? -7.470 -9.323 -0.527 1.00 98.56 221 LEU A C 1
ATOM 1760 O O . LEU A 1 221 ? -6.977 -8.216 -0.729 1.00 98.56 221 LEU A O 1
ATOM 1764 N N . TYR A 1 222 ? -7.428 -10.318 -1.406 1.00 98.25 222 TYR A N 1
ATOM 1765 C CA . TYR A 1 222 ? -7.004 -10.162 -2.788 1.00 98.25 222 TYR A CA 1
ATOM 1766 C C . TYR A 1 222 ? -8.171 -10.485 -3.714 1.00 98.25 222 TYR A C 1
ATOM 1768 O O . TYR A 1 222 ? -8.767 -11.558 -3.628 1.00 98.25 222 TYR A O 1
ATOM 1776 N N . GLN A 1 223 ? -8.552 -9.513 -4.542 1.00 96.25 223 GLN A N 1
ATOM 1777 C CA . GLN A 1 223 ? -9.705 -9.562 -5.440 1.00 96.25 223 GLN A CA 1
ATOM 1778 C C . GLN A 1 223 ? -10.986 -9.997 -4.703 1.00 96.25 223 GLN A C 1
ATOM 1780 O O . GLN A 1 223 ? -11.740 -10.856 -5.153 1.00 96.25 223 GLN A O 1
ATOM 1785 N N . GLY A 1 224 ? -11.199 -9.439 -3.505 1.00 96.12 224 GLY A N 1
ATOM 1786 C CA . GLY A 1 224 ? -12.340 -9.750 -2.638 1.00 96.12 224 GLY A CA 1
ATOM 1787 C C . GLY A 1 224 ? -12.262 -11.088 -1.890 1.00 96.12 224 GLY A C 1
ATOM 1788 O O . GLY A 1 224 ? -13.137 -11.365 -1.071 1.00 96.12 224 GLY A O 1
ATOM 1789 N N . THR A 1 225 ? -11.223 -11.899 -2.110 1.00 97.38 225 THR A N 1
ATOM 1790 C CA . THR A 1 225 ? -11.055 -13.217 -1.476 1.00 97.38 225 THR A CA 1
ATOM 1791 C C . THR A 1 225 ? -10.010 -13.158 -0.357 1.00 97.38 225 THR A C 1
ATOM 1793 O O . THR A 1 225 ? -8.982 -12.507 -0.538 1.00 97.38 225 THR A O 1
ATOM 1796 N N . PRO A 1 226 ? -10.220 -13.823 0.796 1.00 98.25 226 PRO A N 1
ATOM 1797 C CA . PRO A 1 226 ? -9.207 -13.915 1.844 1.00 98.25 226 PRO A CA 1
ATOM 1798 C C . PRO A 1 226 ? -7.856 -14.427 1.344 1.00 98.25 226 PRO A C 1
ATOM 1800 O O . PRO A 1 226 ? -7.785 -15.469 0.694 1.00 98.25 226 PRO A O 1
ATOM 1803 N N . LEU A 1 227 ? -6.786 -13.702 1.677 1.00 98.44 227 LEU A N 1
ATOM 1804 C CA . LEU A 1 227 ? -5.426 -14.034 1.263 1.00 98.44 227 LEU A CA 1
ATOM 1805 C C . LEU A 1 227 ? -4.597 -14.519 2.463 1.00 98.44 227 LEU A C 1
ATOM 1807 O O . LEU A 1 227 ? -4.226 -13.740 3.344 1.00 98.44 227 LEU A O 1
ATOM 1811 N N . SER A 1 228 ? -4.307 -15.820 2.495 1.00 98.31 228 SER A N 1
ATOM 1812 C CA . SER A 1 228 ? -3.564 -16.492 3.571 1.00 98.31 228 SER A CA 1
ATOM 1813 C C . SER A 1 228 ? -2.047 -16.466 3.377 1.00 98.31 228 SER A C 1
ATOM 1815 O O . SER A 1 228 ? -1.575 -16.469 2.241 1.00 98.31 228 SER A O 1
ATOM 1817 N N . GLY A 1 229 ? -1.281 -16.567 4.467 1.00 97.69 229 GLY A N 1
ATOM 1818 C CA . GLY A 1 229 ? 0.178 -16.707 4.424 1.00 97.69 229 GLY A CA 1
ATOM 1819 C C . GLY A 1 229 ? 0.932 -15.434 4.028 1.00 97.69 229 GLY A C 1
ATOM 1820 O O . GLY A 1 229 ? 2.103 -15.514 3.668 1.00 97.69 229 GLY A O 1
ATOM 1821 N N . VAL A 1 230 ? 0.279 -14.272 4.087 1.00 97.62 230 VAL A N 1
ATOM 1822 C CA . VAL A 1 230 ? 0.874 -12.977 3.739 1.00 97.62 230 VAL A CA 1
ATOM 1823 C C . VAL A 1 230 ? 1.407 -12.295 4.979 1.00 97.62 230 VAL A C 1
ATOM 1825 O O . VAL A 1 230 ? 0.751 -12.273 6.021 1.00 97.62 230 VAL A O 1
ATOM 1828 N N . GLU A 1 231 ? 2.602 -11.731 4.855 1.00 97.69 231 GLU A N 1
ATOM 1829 C CA . GLU A 1 231 ? 3.219 -10.933 5.903 1.00 97.69 231 GLU A CA 1
ATOM 1830 C C . GLU A 1 231 ? 2.551 -9.561 5.969 1.00 97.69 231 GLU A C 1
ATOM 1832 O O . GLU A 1 231 ? 2.419 -8.864 4.962 1.00 97.69 231 GLU A O 1
ATOM 1837 N N . VAL A 1 232 ? 2.116 -9.191 7.172 1.00 97.31 232 VAL A N 1
ATOM 1838 C CA . VAL A 1 232 ? 1.717 -7.822 7.482 1.00 97.31 232 VAL A CA 1
ATOM 1839 C C . VAL A 1 232 ? 2.932 -7.129 8.072 1.00 97.31 232 VAL A C 1
ATOM 1841 O O . VAL A 1 232 ? 3.469 -7.565 9.095 1.00 97.31 232 VAL A O 1
ATOM 1844 N N . GLU A 1 233 ? 3.356 -6.067 7.407 1.00 94.81 233 GLU A N 1
ATOM 1845 C CA . GLU A 1 233 ? 4.476 -5.218 7.786 1.00 94.81 233 GLU A CA 1
ATOM 1846 C C . GLU A 1 233 ? 3.970 -3.951 8.488 1.00 94.81 233 GLU A C 1
ATOM 1848 O O . GLU A 1 233 ? 2.859 -3.483 8.227 1.00 94.81 233 GLU A O 1
ATOM 1853 N N . ALA A 1 234 ? 4.787 -3.372 9.363 1.00 91.00 234 ALA A N 1
ATOM 1854 C CA . ALA A 1 234 ? 4.541 -2.067 9.961 1.00 91.00 234 ALA A CA 1
ATOM 1855 C C . ALA A 1 234 ? 5.853 -1.286 10.146 1.00 91.00 234 ALA A C 1
ATOM 1857 O O . ALA A 1 234 ? 6.940 -1.862 10.129 1.00 91.00 234 ALA A O 1
ATOM 1858 N N . GLY A 1 235 ? 5.761 0.035 10.319 1.00 82.31 235 GLY A N 1
ATOM 1859 C CA . GLY A 1 235 ? 6.947 0.880 10.503 1.00 82.31 235 GLY A CA 1
ATOM 1860 C C . GLY A 1 235 ? 7.855 0.892 9.271 1.00 82.31 235 GLY A C 1
ATOM 1861 O O . GLY A 1 235 ? 7.405 1.232 8.181 1.00 82.31 235 GLY A O 1
ATOM 1862 N N . ASP A 1 236 ? 9.128 0.533 9.451 1.00 81.88 236 ASP A N 1
ATOM 1863 C CA . ASP A 1 236 ? 10.122 0.419 8.373 1.00 81.88 236 ASP A CA 1
ATOM 1864 C C . ASP A 1 236 ? 10.226 -1.032 7.869 1.00 81.88 236 ASP A C 1
ATOM 1866 O O . ASP A 1 236 ? 11.282 -1.659 7.922 1.00 81.88 236 ASP A O 1
ATOM 1870 N N . HIS A 1 237 ? 9.090 -1.582 7.424 1.00 84.62 237 HIS A N 1
ATOM 1871 C CA . HIS A 1 237 ? 8.953 -2.958 6.921 1.00 84.62 237 HIS A CA 1
ATOM 1872 C C . HIS A 1 237 ? 9.213 -4.069 7.956 1.00 84.62 237 HIS A C 1
ATOM 1874 O O . HIS A 1 237 ? 9.620 -5.177 7.606 1.00 84.62 237 HIS A O 1
ATOM 1880 N N . GLU A 1 238 ? 8.952 -3.811 9.241 1.00 89.06 238 GLU A N 1
ATOM 1881 C CA . GLU A 1 238 ? 9.004 -4.856 10.264 1.00 89.06 238 GLU A CA 1
ATOM 1882 C C . GLU A 1 238 ? 7.797 -5.787 10.112 1.00 89.06 238 GLU A C 1
ATOM 1884 O O . GLU A 1 238 ? 6.647 -5.352 10.165 1.00 89.06 238 GLU A O 1
ATOM 1889 N N . LYS A 1 239 ? 8.044 -7.090 9.976 1.00 93.75 239 LYS A N 1
ATOM 1890 C CA . LYS A 1 239 ? 6.991 -8.106 9.998 1.00 93.75 239 LYS A CA 1
ATOM 1891 C C . LYS A 1 239 ? 6.341 -8.176 11.383 1.00 93.75 239 LYS A C 1
ATOM 1893 O O . LYS A 1 239 ? 6.965 -8.631 12.340 1.00 93.75 239 LYS A O 1
ATOM 1898 N N . VAL A 1 240 ? 5.058 -7.829 11.469 1.00 94.69 240 VAL A N 1
ATOM 1899 C CA . VAL A 1 240 ? 4.292 -7.818 12.730 1.00 94.69 240 VAL A CA 1
ATOM 1900 C C . VAL A 1 240 ? 3.287 -8.961 12.852 1.00 94.69 240 VAL A C 1
ATOM 1902 O O . VAL A 1 240 ? 2.903 -9.319 13.965 1.00 94.69 240 VAL A O 1
ATOM 1905 N N . ALA A 1 241 ? 2.848 -9.545 11.734 1.00 96.94 241 ALA A N 1
ATOM 1906 C CA . ALA A 1 241 ? 1.930 -10.682 11.720 1.00 96.94 241 ALA A CA 1
ATOM 1907 C C . ALA A 1 241 ? 1.982 -11.443 10.383 1.00 96.94 241 ALA A C 1
ATOM 1909 O O . ALA A 1 241 ? 2.585 -10.989 9.412 1.00 96.94 241 ALA A O 1
ATOM 1910 N N . VAL A 1 242 ? 1.328 -12.605 10.337 1.00 98.38 242 VAL A N 1
ATOM 1911 C CA . VAL A 1 242 ? 1.063 -13.369 9.108 1.00 98.38 242 VAL A CA 1
ATOM 1912 C C . VAL A 1 242 ? -0.414 -13.737 9.084 1.00 98.38 242 VAL A C 1
ATOM 1914 O O . VAL A 1 242 ? -0.973 -14.046 10.139 1.00 98.38 242 VAL A O 1
ATOM 1917 N N . THR A 1 243 ? -1.044 -13.693 7.912 1.00 98.62 243 THR A N 1
ATOM 1918 C CA . THR A 1 243 ? -2.452 -14.074 7.772 1.00 98.62 243 THR A CA 1
ATOM 1919 C C . THR A 1 243 ? -2.671 -15.584 7.890 1.00 98.62 243 THR A C 1
ATOM 1921 O O . THR A 1 243 ? -1.914 -16.385 7.334 1.00 98.62 243 THR A O 1
ATOM 1924 N N . ASP A 1 244 ? -3.727 -15.977 8.602 1.00 98.62 244 ASP A N 1
ATOM 1925 C CA . ASP A 1 244 ? -4.215 -17.356 8.691 1.00 98.62 244 ASP A CA 1
ATOM 1926 C C . ASP A 1 244 ? -4.988 -17.791 7.427 1.00 98.62 244 ASP A C 1
ATOM 1928 O O . ASP A 1 244 ? -4.975 -17.109 6.399 1.00 98.62 244 ASP A O 1
ATOM 1932 N N . LYS A 1 245 ? -5.639 -18.963 7.472 1.00 97.88 245 LYS A N 1
ATOM 1933 C CA . LYS A 1 245 ? -6.380 -19.531 6.329 1.00 97.88 245 LYS A CA 1
ATOM 1934 C C . LYS A 1 245 ? -7.600 -18.693 5.948 1.00 97.88 245 LYS A C 1
ATOM 1936 O O . LYS A 1 245 ? -8.041 -18.732 4.805 1.00 97.88 245 LYS A O 1
ATOM 1941 N N . GLU A 1 246 ? -8.119 -17.926 6.894 1.00 98.12 246 GLU A N 1
ATOM 1942 C CA . GLU A 1 246 ? -9.243 -17.013 6.758 1.00 98.12 246 GLU A CA 1
ATOM 1943 C C . GLU A 1 246 ? -8.785 -15.606 6.333 1.00 98.12 246 GLU A C 1
ATOM 1945 O O . GLU A 1 246 ? -9.593 -14.670 6.294 1.00 98.12 246 GLU A O 1
ATOM 1950 N N . GLY A 1 247 ? -7.494 -15.446 6.009 1.00 98.44 247 GLY A N 1
ATOM 1951 C CA . GLY A 1 247 ? -6.877 -14.185 5.615 1.00 98.44 247 GLY A CA 1
ATOM 1952 C C . GLY A 1 247 ? -6.736 -13.199 6.772 1.00 98.44 247 GLY A C 1
ATOM 1953 O O . GLY A 1 247 ? -6.576 -12.007 6.524 1.00 98.44 247 GLY A O 1
ATOM 1954 N N . ILE A 1 248 ? -6.831 -13.647 8.026 1.00 98.75 248 ILE A N 1
ATOM 1955 C CA . ILE A 1 248 ? -6.807 -12.785 9.209 1.00 98.75 248 ILE A CA 1
ATOM 1956 C C . ILE A 1 248 ? -5.405 -12.763 9.814 1.00 98.75 248 ILE A C 1
ATOM 1958 O O . ILE A 1 248 ? -4.814 -13.794 10.116 1.00 98.75 248 ILE A O 1
ATOM 1962 N N . ALA A 1 249 ? -4.881 -11.564 10.043 1.00 98.56 249 ALA A N 1
ATOM 1963 C CA . ALA A 1 249 ? -3.673 -11.322 10.814 1.00 98.56 249 ALA A CA 1
ATOM 1964 C C . ALA A 1 249 ? -4.021 -10.607 12.126 1.00 98.56 249 ALA A C 1
ATOM 1966 O O . ALA A 1 249 ? -4.894 -9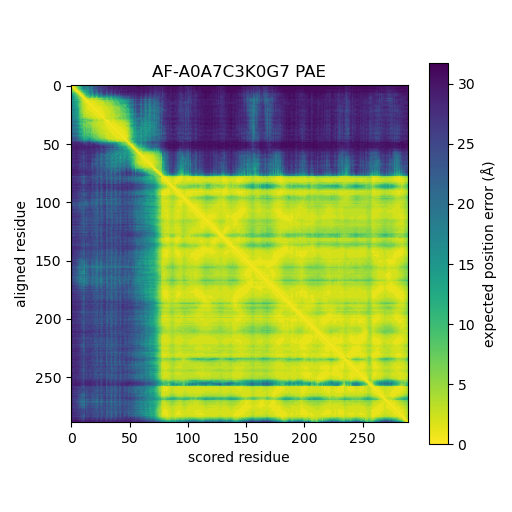.741 12.180 1.00 98.56 249 ALA A O 1
ATOM 1967 N N . ARG A 1 250 ? -3.321 -10.966 13.203 1.00 98.19 250 ARG A N 1
ATOM 1968 C CA . ARG A 1 250 ? -3.498 -10.389 14.541 1.00 98.19 250 ARG A CA 1
ATOM 1969 C C . ARG A 1 250 ? -2.323 -9.480 14.869 1.00 98.19 250 ARG A C 1
ATOM 1971 O O . ARG A 1 250 ? -1.277 -9.954 15.301 1.00 98.19 250 ARG A O 1
ATOM 1978 N N . VAL A 1 251 ? -2.497 -8.181 14.647 1.00 95.88 251 VAL A N 1
ATOM 1979 C CA . VAL A 1 251 ? -1.423 -7.189 14.755 1.00 95.88 251 VAL A CA 1
ATOM 1980 C C . VAL A 1 251 ? -1.412 -6.570 16.145 1.00 95.88 251 VAL A C 1
ATOM 1982 O O . VAL A 1 251 ? -2.385 -5.947 16.561 1.00 95.88 251 VAL A O 1
ATOM 1985 N N . LYS A 1 252 ? -0.299 -6.698 16.871 1.00 93.88 252 LYS A N 1
ATOM 1986 C CA . LYS A 1 252 ? -0.118 -6.002 18.149 1.00 93.88 252 LYS A CA 1
ATOM 1987 C C . LYS A 1 252 ? 0.201 -4.527 17.895 1.00 93.88 252 LYS A C 1
ATOM 1989 O O . LYS A 1 252 ? 1.218 -4.209 17.285 1.00 93.88 252 LYS A O 1
ATOM 1994 N N . LEU A 1 253 ? -0.659 -3.631 18.369 1.00 89.94 253 LEU A N 1
ATOM 1995 C CA . LEU A 1 253 ? -0.553 -2.200 18.103 1.00 89.94 253 LEU A CA 1
ATOM 1996 C C . LEU A 1 253 ? 0.612 -1.544 18.850 1.00 89.94 253 LEU A C 1
ATOM 1998 O O . LEU A 1 253 ? 0.911 -1.865 20.002 1.00 89.94 253 LEU A O 1
ATOM 2002 N N . SER A 1 254 ? 1.220 -0.557 18.199 1.00 84.38 254 SER A N 1
ATOM 2003 C CA . SER A 1 254 ? 2.321 0.261 18.707 1.00 84.38 254 SER A CA 1
ATOM 2004 C C . SER A 1 254 ? 2.100 1.719 18.301 1.00 84.38 254 SER A C 1
ATOM 2006 O O . SER A 1 254 ? 1.614 1.980 17.203 1.00 84.38 254 SER A O 1
ATOM 2008 N N . LYS A 1 255 ? 2.506 2.681 19.145 1.00 76.12 255 LYS A N 1
ATOM 2009 C CA . LYS A 1 255 ? 2.503 4.112 18.771 1.00 76.12 255 LYS A CA 1
ATOM 2010 C C . LYS A 1 255 ? 3.496 4.430 17.648 1.00 76.12 255 LYS A C 1
ATOM 2012 O O . LYS A 1 255 ? 3.344 5.447 16.985 1.00 76.12 255 LYS A O 1
ATOM 2017 N N . ALA A 1 256 ? 4.499 3.577 17.439 1.00 67.50 256 ALA A N 1
ATOM 2018 C CA . ALA A 1 256 ? 5.526 3.778 16.422 1.00 67.50 256 ALA A CA 1
ATOM 2019 C C . ALA A 1 256 ? 5.051 3.437 14.997 1.00 67.50 256 ALA A C 1
ATOM 2021 O O . ALA A 1 256 ? 5.722 3.804 14.037 1.00 67.50 256 ALA A O 1
ATOM 2022 N N . HIS A 1 257 ? 3.918 2.740 14.846 1.00 67.12 257 HIS A N 1
ATOM 2023 C CA . H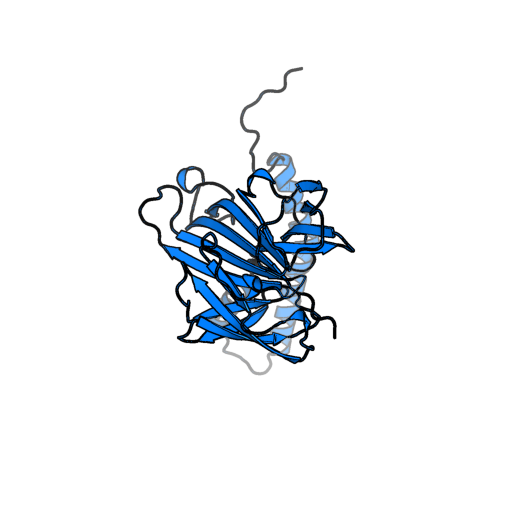IS A 1 257 ? 3.525 2.109 13.585 1.00 67.12 257 HIS A CA 1
ATOM 2024 C C . HIS A 1 257 ? 2.111 2.524 13.142 1.00 67.12 257 HIS A C 1
ATOM 2026 O O . HIS A 1 257 ? 1.168 1.751 13.307 1.00 67.12 257 HIS A O 1
ATOM 2032 N N . PRO A 1 258 ? 1.932 3.735 12.578 1.00 76.06 258 PRO A N 1
ATOM 2033 C CA . PRO A 1 258 ? 0.619 4.200 12.130 1.00 76.06 258 PRO A CA 1
ATOM 2034 C C . PRO A 1 258 ? 0.172 3.571 10.804 1.00 76.06 258 PRO A C 1
ATOM 2036 O O . PRO A 1 258 ? -0.975 3.758 10.411 1.00 76.06 258 PRO A O 1
ATOM 2039 N N . VAL A 1 259 ? 1.069 2.866 10.104 1.00 92.88 259 VAL A N 1
ATOM 2040 C CA . VAL A 1 259 ? 0.832 2.275 8.784 1.00 92.88 259 VAL A CA 1
ATOM 2041 C C . VAL A 1 259 ? 1.088 0.776 8.846 1.00 92.88 259 VAL A C 1
ATOM 2043 O O . VAL A 1 259 ? 2.156 0.347 9.287 1.00 92.88 259 VAL A O 1
ATOM 2046 N N . LEU A 1 260 ? 0.111 0.002 8.381 1.00 95.50 260 LEU A N 1
ATOM 2047 C CA . LEU A 1 260 ? 0.272 -1.408 8.037 1.00 95.50 260 LEU A CA 1
ATOM 2048 C C . LEU A 1 260 ? 0.445 -1.539 6.527 1.00 95.50 260 LEU A C 1
ATOM 2050 O O . LEU A 1 260 ? -0.221 -0.818 5.786 1.00 95.50 260 LEU A O 1
ATOM 2054 N N . SER A 1 261 ? 1.293 -2.460 6.082 1.00 97.06 261 SER A N 1
ATOM 2055 C CA . SER A 1 261 ? 1.555 -2.739 4.668 1.00 97.06 261 SER A CA 1
ATOM 2056 C C . SER A 1 261 ? 1.469 -4.238 4.394 1.00 97.06 261 SER A C 1
ATOM 2058 O O . SER A 1 261 ? 1.871 -5.057 5.220 1.00 97.06 261 SER A O 1
ATOM 2060 N N . VAL A 1 262 ? 0.916 -4.606 3.242 1.00 97.94 262 VAL A N 1
ATOM 2061 C CA . VAL A 1 262 ? 0.895 -5.981 2.730 1.00 97.94 262 VAL A CA 1
ATOM 2062 C C . VAL A 1 262 ? 1.263 -5.972 1.259 1.00 97.94 262 VAL A C 1
ATOM 2064 O O . VAL A 1 262 ? 0.852 -5.086 0.507 1.00 97.94 262 VAL A O 1
ATOM 2067 N N . LYS A 1 263 ? 2.017 -6.983 0.836 1.00 97.12 263 LYS A N 1
ATOM 2068 C CA . LYS A 1 263 ? 2.502 -7.127 -0.537 1.00 97.12 263 LYS A CA 1
ATOM 2069 C C . LYS A 1 263 ? 2.064 -8.476 -1.088 1.00 97.12 263 LYS A C 1
ATOM 2071 O O . LYS A 1 263 ? 2.184 -9.501 -0.420 1.00 97.12 263 LYS A O 1
ATOM 2076 N N . HIS A 1 264 ? 1.580 -8.481 -2.322 1.00 97.69 264 HIS A N 1
ATOM 2077 C CA . HIS A 1 264 ? 1.231 -9.688 -3.058 1.00 97.69 264 HIS A CA 1
ATOM 2078 C C . HIS A 1 264 ? 1.830 -9.629 -4.462 1.00 97.69 264 HIS A C 1
ATOM 2080 O O . HIS A 1 264 ? 1.737 -8.603 -5.137 1.00 97.69 264 HIS A O 1
ATOM 2086 N N . LYS A 1 265 ? 2.470 -10.722 -4.884 1.00 97.00 265 LYS A N 1
ATOM 2087 C CA . LYS A 1 265 ? 3.121 -10.841 -6.188 1.00 97.00 265 LYS A CA 1
ATOM 2088 C C . LYS A 1 265 ? 2.700 -12.141 -6.855 1.00 97.00 265 LYS A C 1
ATOM 2090 O O . LYS A 1 265 ? 2.898 -13.208 -6.277 1.00 97.00 265 LYS A O 1
ATOM 2095 N N . GLU A 1 266 ? 2.202 -12.054 -8.080 1.00 96.00 266 GLU A N 1
ATOM 2096 C CA . GLU A 1 266 ? 1.789 -13.213 -8.874 1.00 96.00 266 GLU A CA 1
ATOM 2097 C C . GLU A 1 266 ? 2.351 -13.148 -10.302 1.00 96.00 266 GLU A C 1
ATOM 2099 O O . GLU A 1 266 ? 2.559 -12.056 -10.832 1.00 96.00 266 GLU A O 1
ATOM 2104 N N . PRO A 1 267 ? 2.666 -14.290 -10.937 1.00 97.44 267 PRO A N 1
ATOM 2105 C CA . PRO A 1 267 ? 3.163 -14.303 -12.309 1.00 97.44 267 PRO A CA 1
ATOM 2106 C C . PRO A 1 267 ? 2.063 -13.914 -13.302 1.00 97.44 267 PRO A C 1
ATOM 2108 O O . PRO A 1 267 ? 0.932 -14.385 -13.199 1.00 97.44 267 PRO A O 1
ATOM 2111 N N . ILE A 1 268 ? 2.417 -13.140 -14.328 1.00 95.31 268 ILE A N 1
ATOM 2112 C CA . ILE A 1 268 ? 1.521 -12.791 -15.440 1.00 95.31 268 ILE A CA 1
ATOM 2113 C C . ILE A 1 268 ? 2.085 -13.313 -16.763 1.00 95.31 268 ILE A C 1
ATOM 2115 O O . ILE A 1 268 ? 3.294 -13.407 -16.946 1.00 95.31 268 ILE A O 1
ATOM 2119 N N . ARG A 1 269 ? 1.206 -13.715 -17.691 1.00 88.38 269 ARG A N 1
ATOM 2120 C CA . ARG A 1 269 ? 1.611 -14.347 -18.968 1.00 88.38 269 ARG A CA 1
ATOM 2121 C C . ARG A 1 269 ? 1.344 -13.506 -20.213 1.00 88.38 269 ARG A C 1
ATOM 2123 O O . ARG A 1 269 ? 1.949 -13.760 -21.246 1.00 88.38 269 ARG A O 1
ATOM 2130 N N . ASN A 1 270 ? 0.458 -12.518 -20.121 1.00 91.44 270 ASN A N 1
ATOM 2131 C CA . ASN A 1 270 ? -0.043 -11.767 -21.277 1.00 91.44 270 ASN A CA 1
ATOM 2132 C C . ASN A 1 270 ? 0.463 -10.320 -21.312 1.00 91.44 270 ASN A C 1
ATOM 2134 O O . ASN A 1 270 ? -0.198 -9.445 -21.865 1.00 91.44 270 ASN A O 1
ATOM 2138 N N . ASP A 1 271 ? 1.627 -10.070 -20.717 1.00 96.44 271 ASP A N 1
ATOM 2139 C CA . ASP A 1 271 ? 2.255 -8.757 -20.678 1.00 96.44 271 ASP A CA 1
ATOM 2140 C C . ASP A 1 271 ? 3.722 -8.886 -21.120 1.00 96.44 271 ASP A C 1
ATOM 2142 O O . ASP A 1 271 ? 4.522 -9.509 -20.424 1.00 96.44 271 ASP A O 1
ATOM 2146 N N . PRO A 1 272 ? 4.112 -8.353 -22.292 1.00 96.44 272 PRO A N 1
ATOM 2147 C CA . PRO A 1 272 ? 5.495 -8.443 -22.753 1.00 96.44 272 PRO A CA 1
ATOM 2148 C C . PRO A 1 272 ? 6.457 -7.556 -21.945 1.00 96.44 272 PRO A C 1
ATOM 2150 O O . PRO A 1 272 ? 7.673 -7.664 -22.120 1.00 96.44 272 PRO A O 1
ATOM 2153 N N . ASP A 1 273 ? 5.939 -6.660 -21.104 1.00 98.06 273 ASP A N 1
ATOM 2154 C CA . ASP A 1 273 ? 6.703 -5.665 -20.361 1.00 98.06 273 ASP A CA 1
ATOM 2155 C C . ASP A 1 273 ? 6.825 -5.971 -18.856 1.00 98.06 273 ASP A C 1
ATOM 2157 O O . ASP A 1 273 ? 7.558 -5.257 -18.162 1.00 98.06 273 ASP A O 1
ATOM 2161 N N . ALA A 1 274 ? 6.209 -7.056 -18.367 1.00 97.81 274 ALA A N 1
ATOM 2162 C CA . ALA A 1 274 ? 6.323 -7.532 -16.988 1.00 97.81 274 ALA A CA 1
ATOM 2163 C C . ALA A 1 274 ? 6.176 -9.061 -16.857 1.00 97.81 274 ALA A C 1
ATOM 2165 O O . ALA A 1 274 ? 5.399 -9.690 -17.562 1.00 97.81 274 ALA A O 1
ATOM 2166 N N . ASP A 1 275 ? 6.907 -9.644 -15.904 1.00 97.56 275 ASP A N 1
ATOM 2167 C CA . ASP A 1 275 ? 6.832 -11.070 -15.551 1.00 97.56 275 ASP A CA 1
ATOM 2168 C C . ASP A 1 275 ? 5.843 -11.328 -14.406 1.00 97.56 275 ASP A C 1
ATOM 2170 O O . ASP A 1 275 ? 5.259 -12.408 -14.307 1.00 97.56 275 ASP A O 1
ATOM 2174 N N . PHE A 1 276 ? 5.648 -10.331 -13.536 1.00 98.25 276 PHE A N 1
ATOM 2175 C CA . PHE A 1 276 ? 4.763 -10.416 -12.379 1.00 98.25 276 PHE A CA 1
ATOM 2176 C C . PHE A 1 276 ? 3.863 -9.188 -12.246 1.00 98.25 276 PHE A C 1
ATOM 2178 O O . PHE A 1 276 ? 4.264 -8.067 -12.559 1.00 98.25 276 PHE A O 1
ATOM 2185 N N . LEU A 1 277 ? 2.674 -9.391 -11.692 1.00 97.88 277 LEU A N 1
ATOM 2186 C CA . LEU A 1 277 ? 1.869 -8.344 -11.085 1.00 97.88 277 LEU A CA 1
ATOM 2187 C C . LEU A 1 277 ? 2.298 -8.209 -9.623 1.00 97.88 277 LEU A C 1
ATOM 2189 O O . LEU A 1 277 ? 2.272 -9.187 -8.881 1.00 97.88 277 LEU A O 1
ATOM 2193 N N . ALA A 1 278 ? 2.706 -7.011 -9.221 1.00 97.75 278 ALA A N 1
ATOM 2194 C CA . ALA A 1 278 ? 3.025 -6.668 -7.845 1.00 97.75 278 ALA A CA 1
ATOM 2195 C C . ALA A 1 278 ? 1.984 -5.668 -7.337 1.00 97.75 278 ALA A C 1
ATOM 2197 O O . ALA A 1 278 ? 1.843 -4.567 -7.868 1.00 97.75 278 ALA A O 1
ATOM 2198 N N . THR A 1 279 ? 1.246 -6.065 -6.310 1.00 98.06 279 THR A N 1
ATOM 2199 C CA . THR A 1 279 ? 0.243 -5.231 -5.648 1.00 98.06 279 THR A CA 1
ATOM 2200 C C . THR A 1 279 ? 0.638 -5.014 -4.203 1.00 98.06 279 THR A C 1
ATOM 2202 O O . THR A 1 279 ? 0.931 -5.977 -3.493 1.00 98.06 279 THR A O 1
ATOM 2205 N N . THR A 1 280 ? 0.592 -3.766 -3.761 1.00 98.06 280 THR A N 1
ATOM 2206 C CA . THR A 1 280 ? 0.839 -3.389 -2.370 1.00 98.06 280 THR A CA 1
ATOM 2207 C C . THR A 1 280 ? -0.387 -2.679 -1.819 1.00 98.06 280 THR A C 1
ATOM 2209 O O . THR A 1 280 ? -0.996 -1.858 -2.505 1.00 98.06 280 THR A O 1
ATOM 2212 N N . SER A 1 281 ? -0.766 -2.971 -0.578 1.00 98.31 281 SER A N 1
ATOM 2213 C CA . SER A 1 281 ? -1.827 -2.239 0.108 1.00 98.31 281 SER A CA 1
ATOM 2214 C C . SER A 1 281 ? -1.347 -1.714 1.443 1.00 98.31 281 SER A C 1
ATOM 2216 O O . SER A 1 281 ? -0.668 -2.426 2.178 1.00 98.31 281 SER A O 1
ATOM 2218 N N . THR A 1 282 ? -1.723 -0.474 1.749 1.00 98.00 282 THR A N 1
ATOM 2219 C CA . THR A 1 282 ? -1.425 0.161 3.029 1.00 98.00 282 THR A CA 1
ATOM 2220 C C . THR A 1 282 ? -2.692 0.592 3.750 1.00 98.00 282 THR A C 1
ATOM 2222 O O . THR A 1 282 ? -3.678 1.001 3.133 1.00 98.00 282 THR A O 1
ATOM 2225 N N . LEU A 1 283 ? -2.661 0.516 5.078 1.00 97.31 283 LEU A N 1
ATOM 2226 C CA . LEU A 1 283 ? -3.720 0.992 5.958 1.00 97.31 283 LEU A CA 1
ATOM 2227 C C . LEU A 1 283 ? -3.124 1.902 7.031 1.00 97.31 283 LEU A C 1
ATOM 2229 O O . LEU A 1 283 ? -2.378 1.434 7.890 1.00 97.31 283 LEU A O 1
ATOM 2233 N N . THR A 1 284 ? -3.493 3.181 6.996 1.00 95.50 284 THR A N 1
ATOM 2234 C CA . THR A 1 284 ? -3.119 4.178 8.003 1.00 95.50 284 THR A CA 1
ATOM 2235 C C . THR A 1 284 ? -4.236 4.394 9.024 1.00 95.50 284 THR A C 1
ATOM 2237 O O . THR A 1 284 ? -5.399 4.566 8.649 1.00 95.50 284 THR A O 1
ATOM 2240 N N . PHE A 1 285 ? -3.888 4.475 10.308 1.00 92.81 285 PHE A N 1
ATOM 2241 C CA . PHE A 1 285 ? -4.762 4.952 11.387 1.00 92.81 285 PHE A CA 1
ATOM 2242 C C . PHE A 1 285 ? -3.938 5.505 12.562 1.00 92.81 285 PHE A C 1
ATOM 2244 O O . PHE A 1 285 ? -2.771 5.160 12.738 1.00 92.81 285 PHE A O 1
ATOM 2251 N N . GLU A 1 286 ? -4.542 6.352 13.400 1.00 85.62 286 GLU A N 1
ATOM 2252 C CA . GLU A 1 286 ? -3.895 6.871 14.614 1.00 85.62 286 GLU A CA 1
ATOM 2253 C C . GLU A 1 286 ? -4.345 6.107 15.866 1.00 85.62 286 GLU A C 1
ATOM 2255 O O . GLU A 1 286 ? -5.536 6.035 16.174 1.00 85.62 286 GLU A O 1
ATOM 2260 N N . VAL A 1 287 ? -3.380 5.605 16.642 1.00 77.75 287 VAL A N 1
ATOM 2261 C CA . VAL A 1 287 ? -3.614 5.037 17.979 1.00 77.75 287 VAL A CA 1
ATOM 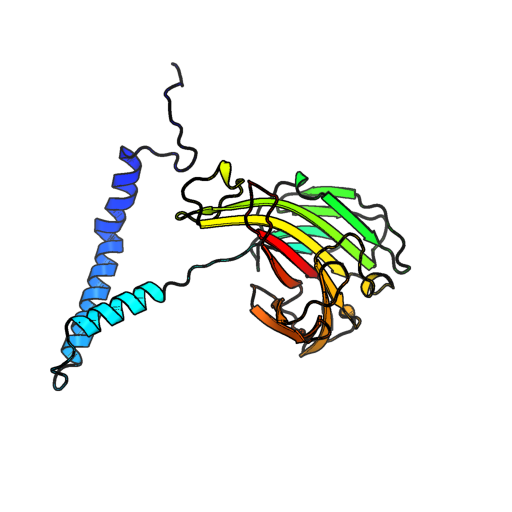2262 C C . VAL A 1 287 ? -3.448 6.160 19.008 1.00 77.75 287 VAL A C 1
ATOM 2264 O O . VAL A 1 287 ? -2.330 6.525 19.372 1.00 77.75 287 VAL A O 1
ATOM 2267 N N . THR A 1 288 ? -4.556 6.764 19.442 1.00 66.50 288 THR A N 1
ATOM 2268 C CA . THR A 1 288 ? -4.540 8.023 20.222 1.00 66.50 288 THR A CA 1
ATOM 2269 C C . THR A 1 288 ? -4.526 7.853 21.742 1.00 66.50 288 THR A C 1
ATOM 2271 O O . THR A 1 288 ? -4.267 8.832 22.442 1.00 66.50 288 THR A O 1
ATOM 2274 N N . LYS A 1 289 ? -4.781 6.653 22.277 1.00 55.72 289 LYS A N 1
ATOM 2275 C CA . LYS A 1 289 ? -4.865 6.421 23.730 1.00 55.72 289 LYS A CA 1
ATOM 2276 C C . LYS A 1 289 ? -3.569 5.898 24.349 1.00 55.72 289 LYS A C 1
ATOM 2278 O O . LYS A 1 289 ? -2.762 5.242 23.658 1.00 55.72 289 LYS A O 1
#

Solvent-accessible surface area (backbone atoms only — not comparable to full-atom values): 16056 Å² total; per-residue (Å²): 135,84,94,85,74,91,79,81,51,95,83,59,93,63,57,65,87,53,48,49,56,68,54,47,51,48,43,74,43,64,54,39,48,50,51,49,49,50,49,51,52,53,50,50,52,54,56,72,64,53,90,81,69,92,76,80,49,77,64,57,58,52,51,52,49,53,51,55,67,68,64,59,81,76,84,77,79,77,68,45,59,39,51,45,78,58,87,96,40,36,28,44,34,35,28,53,68,90,52,68,40,84,73,69,71,83,30,56,75,43,76,47,30,18,34,54,86,44,49,80,45,73,66,49,75,45,86,50,91,55,33,37,35,52,43,56,95,62,89,44,11,34,40,40,38,36,32,50,70,48,29,33,19,34,24,89,88,45,78,40,87,34,38,37,80,80,48,70,71,64,79,48,24,26,36,37,37,39,27,23,31,28,49,76,42,94,20,65,47,62,63,48,86,57,92,86,39,55,38,39,71,33,43,77,57,69,62,60,80,37,43,62,69,41,70,49,44,29,35,32,28,45,72,84,38,62,39,49,74,38,56,33,22,30,50,77,70,44,76,60,32,52,19,38,88,75,2,40,24,63,34,65,39,49,83,82,39,46,39,40,36,39,69,49,74,48,81,46,88,91,45,91,37,26,49,25,41,35,39,33,18,25,39,24,43,60,61,78,94

Radius of gyration: 24.82 Å; Cα contacts (8 Å, |Δi|>4): 595; chains: 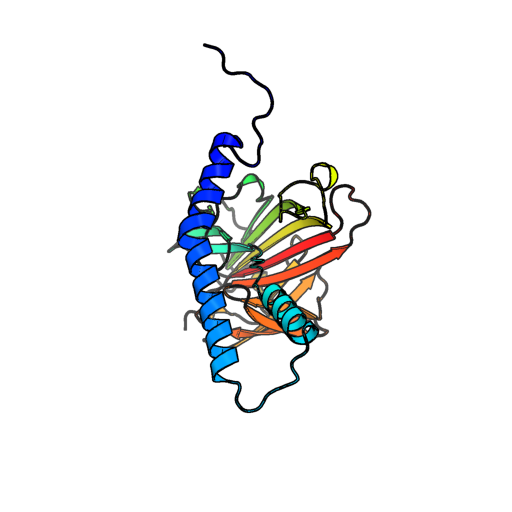1; bounding box: 72×54×54 Å

pLDDT: mean 85.25, std 16.4, range [29.5, 98.75]

Mean predicted aligned error: 12.49 Å

Foldseek 3Di:
DDDDDDDCDPPDNDDPVVVVCVVVVCCVPVVVVVVVVVVVVVVVVVVVPDPPDPDCDPVNVVVVVVVVVVPPPPPPQDWAWEWDDDPPWIWTFIGAFPDTDDDDPVQWPDKWFAAQQGDTFDWDWDDDPRGIIIDTPDDTQKIKIKGFQAKWFQAPVGIDRFFQVPDPRGPFMEGEMEMYMEGDHNHPCQQDDDQPAQWDKRWPDDQQPDAQQAKIKIAIDGNNATDFQWFKAWHSRHGQFGAHPRRITTGGDDQRGQKIKTKDWDADDPGNRGGIYIYMYMYGYGHDD